Protein AF-A0A936RUS9-F1 (afdb_monomer)

Structure (mmCIF, N/CA/C/O backbone):
data_AF-A0A936RUS9-F1
#
_entry.id   AF-A0A936RUS9-F1
#
loop_
_atom_site.group_PDB
_atom_site.id
_atom_site.type_symbol
_atom_site.label_atom_id
_atom_site.label_alt_id
_atom_site.label_comp_id
_atom_site.label_asym_id
_atom_site.label_entity_id
_atom_site.label_seq_id
_atom_site.pdbx_PDB_ins_code
_atom_site.Cartn_x
_atom_site.Cartn_y
_atom_site.Cartn_z
_atom_site.occupancy
_atom_site.B_iso_or_equiv
_atom_site.auth_seq_id
_atom_site.auth_comp_id
_atom_site.auth_asym_id
_atom_site.auth_atom_id
_atom_site.pdbx_PDB_model_num
ATOM 1 N N . MET A 1 1 ? 11.563 -28.312 31.865 1.00 33.06 1 MET A N 1
ATOM 2 C CA . MET A 1 1 ? 10.304 -27.633 31.494 1.00 33.06 1 MET A CA 1
ATOM 3 C C . MET A 1 1 ? 10.361 -26.244 32.090 1.00 33.06 1 MET A C 1
ATOM 5 O O . MET A 1 1 ? 10.245 -26.116 33.299 1.00 33.06 1 MET A O 1
ATOM 9 N N . THR A 1 2 ? 10.662 -25.241 31.272 1.00 27.88 2 THR A N 1
ATOM 10 C CA . THR A 1 2 ? 10.944 -23.878 31.736 1.00 27.88 2 THR A CA 1
ATOM 11 C C . THR A 1 2 ? 9.895 -22.961 31.126 1.00 27.88 2 THR A C 1
ATOM 13 O O . THR A 1 2 ? 9.904 -22.708 29.926 1.00 27.88 2 THR A O 1
ATOM 16 N N . THR A 1 3 ? 8.939 -22.537 31.943 1.00 28.31 3 THR A N 1
ATOM 17 C CA . THR A 1 3 ? 7.916 -21.549 31.599 1.00 28.31 3 THR A CA 1
ATOM 18 C C . THR A 1 3 ? 8.558 -20.167 31.527 1.00 28.31 3 THR A C 1
ATOM 20 O O . THR A 1 3 ? 8.986 -19.631 32.548 1.00 28.31 3 THR A O 1
ATOM 23 N N . LEU A 1 4 ? 8.636 -19.599 30.323 1.00 27.64 4 LEU A N 1
ATOM 24 C CA . LEU A 1 4 ? 8.989 -18.198 30.106 1.00 27.64 4 LEU A CA 1
ATOM 25 C C . LEU A 1 4 ? 7.777 -17.329 30.457 1.00 27.64 4 LEU A C 1
ATOM 27 O O . LEU A 1 4 ? 6.795 -17.274 29.724 1.00 27.64 4 LEU A O 1
ATOM 31 N N . THR A 1 5 ? 7.848 -16.670 31.608 1.00 28.80 5 THR A N 1
ATOM 32 C CA . THR A 1 5 ? 6.946 -15.590 32.009 1.00 28.80 5 THR A CA 1
ATOM 33 C C . THR A 1 5 ? 7.192 -14.358 31.144 1.00 28.80 5 THR A C 1
ATOM 35 O O . THR A 1 5 ? 8.279 -13.779 31.171 1.00 28.80 5 THR A O 1
ATOM 38 N N . THR A 1 6 ? 6.170 -13.946 30.401 1.00 32.12 6 THR A N 1
ATOM 39 C CA . THR A 1 6 ? 6.106 -12.694 29.644 1.00 32.12 6 THR A CA 1
ATOM 40 C C . THR A 1 6 ? 6.187 -11.517 30.616 1.00 32.12 6 THR A C 1
ATOM 42 O O . THR A 1 6 ? 5.247 -11.240 31.359 1.00 32.12 6 THR A O 1
ATOM 45 N N . ALA A 1 7 ? 7.329 -10.834 30.655 1.00 31.69 7 ALA A N 1
ATOM 46 C CA . ALA A 1 7 ? 7.483 -9.616 31.435 1.00 31.69 7 ALA A CA 1
ATOM 47 C C . ALA A 1 7 ? 6.768 -8.462 30.717 1.00 31.69 7 ALA A C 1
ATOM 49 O O . ALA A 1 7 ? 7.242 -7.946 29.706 1.00 31.69 7 ALA A O 1
ATOM 50 N N . THR A 1 8 ? 5.625 -8.040 31.255 1.00 35.34 8 THR A N 1
ATOM 51 C CA . THR A 1 8 ? 5.005 -6.748 30.949 1.00 35.34 8 THR A CA 1
ATOM 52 C C . THR A 1 8 ? 5.958 -5.629 31.363 1.00 35.34 8 THR A C 1
ATOM 54 O O . THR A 1 8 ? 6.088 -5.311 32.546 1.00 35.34 8 THR A O 1
ATOM 57 N N . PHE A 1 9 ? 6.635 -5.024 30.386 1.00 31.98 9 PHE A N 1
ATOM 58 C CA . PHE A 1 9 ? 7.371 -3.779 30.575 1.00 31.98 9 PHE A CA 1
ATOM 59 C C . PHE A 1 9 ? 6.378 -2.646 30.859 1.00 31.98 9 PHE A C 1
ATOM 61 O O . PHE A 1 9 ? 5.834 -2.031 29.948 1.00 31.98 9 PHE A O 1
ATOM 68 N N . SER A 1 10 ? 6.160 -2.349 32.138 1.00 32.62 10 SER A N 1
ATOM 69 C CA . SER A 1 10 ? 5.595 -1.074 32.575 1.00 32.62 10 SER A CA 1
ATOM 70 C C . SER A 1 10 ? 6.741 -0.202 33.077 1.00 32.62 10 SER A C 1
ATOM 72 O O . SER A 1 10 ? 7.307 -0.458 34.140 1.00 32.62 10 SER A O 1
ATOM 74 N N . ARG A 1 11 ? 7.135 0.808 32.291 1.00 34.84 11 ARG A N 1
ATOM 75 C CA . ARG A 1 11 ? 8.000 1.893 32.772 1.00 34.84 11 ARG A CA 1
ATOM 76 C C . ARG A 1 11 ? 7.131 3.087 33.142 1.00 34.84 11 ARG A C 1
ATOM 78 O O . ARG A 1 11 ? 6.614 3.794 32.281 1.00 34.84 11 ARG A O 1
ATOM 85 N N . SER A 1 12 ? 7.034 3.324 34.444 1.00 40.38 12 SER A N 1
ATOM 86 C CA . SER A 1 12 ? 6.580 4.577 35.037 1.00 40.38 12 SER A CA 1
ATOM 87 C C . SER A 1 12 ? 7.386 5.749 34.457 1.00 40.38 12 SER A C 1
ATOM 89 O O . SER A 1 12 ? 8.613 5.730 34.538 1.00 40.38 12 SER A O 1
ATOM 91 N N . THR A 1 13 ? 6.694 6.751 33.898 1.00 46.31 13 THR A N 1
ATOM 92 C CA . THR A 1 13 ? 7.184 7.978 33.204 1.00 46.31 13 THR A CA 1
ATOM 93 C C . THR A 1 13 ? 7.532 7.881 31.705 1.00 46.31 13 THR A C 1
ATOM 95 O O . THR A 1 13 ? 7.998 8.856 31.119 1.00 46.31 13 THR A O 1
ATOM 98 N N . GLY A 1 14 ? 7.275 6.749 31.043 1.00 37.59 14 GLY A N 1
ATOM 99 C CA . GLY A 1 14 ? 7.749 6.499 29.678 1.00 37.59 14 GLY A CA 1
ATOM 100 C C . GLY A 1 14 ? 7.019 7.270 28.573 1.00 37.59 14 GLY A C 1
ATOM 101 O O . GLY A 1 14 ? 5.857 6.995 28.293 1.00 37.59 14 GLY A O 1
ATOM 102 N N . ARG A 1 15 ? 7.742 8.145 27.858 1.00 44.66 15 ARG A N 1
ATOM 103 C CA . ARG A 1 15 ? 7.423 8.468 26.457 1.00 44.66 15 ARG A CA 1
ATOM 104 C C . ARG A 1 15 ? 7.270 7.143 25.703 1.00 44.66 15 ARG A C 1
ATOM 106 O O . ARG A 1 15 ? 8.260 6.429 25.540 1.00 44.66 15 ARG A O 1
ATOM 113 N N . GLN A 1 16 ? 6.050 6.793 25.299 1.00 53.31 16 GLN A N 1
ATOM 114 C CA . GLN A 1 16 ? 5.848 5.686 24.370 1.00 53.31 16 GLN A CA 1
ATOM 115 C C . GLN A 1 16 ? 6.565 6.044 23.070 1.00 53.31 16 GLN A C 1
ATOM 117 O O . GLN A 1 16 ? 6.442 7.158 22.562 1.00 53.31 16 GLN A O 1
ATOM 122 N N . LEU A 1 17 ? 7.391 5.121 22.583 1.00 58.53 17 LEU A N 1
ATOM 123 C CA . LEU A 1 17 ? 7.992 5.272 21.267 1.00 58.53 17 LEU A CA 1
ATOM 124 C C . LEU A 1 17 ? 6.857 5.213 20.232 1.00 58.53 17 LEU A C 1
ATOM 126 O O . LEU A 1 17 ? 5.932 4.420 20.422 1.00 58.53 17 LEU A O 1
ATOM 130 N N . PRO A 1 18 ? 6.908 6.017 19.158 1.00 69.06 18 PRO A N 1
ATOM 131 C CA . PRO A 1 18 ? 5.811 6.169 18.202 1.00 69.06 18 PRO A CA 1
ATOM 132 C C . PRO A 1 18 ? 5.677 4.959 17.267 1.00 69.06 18 PRO A C 1
ATOM 134 O O . PRO A 1 18 ? 5.420 5.125 16.084 1.00 69.06 18 PRO A O 1
ATOM 137 N N . PHE A 1 19 ? 5.963 3.742 17.721 1.00 78.19 19 PHE A N 1
ATOM 138 C CA . PHE A 1 19 ? 5.940 2.564 16.863 1.00 78.19 19 PHE A CA 1
ATOM 139 C C . PHE A 1 19 ? 4.534 1.994 16.801 1.00 78.19 19 PHE A C 1
ATOM 141 O O . PHE A 1 19 ? 3.912 1.752 17.837 1.00 78.19 19 PHE A O 1
ATOM 148 N N . SER A 1 20 ? 4.052 1.770 15.582 1.00 84.44 20 SER A N 1
ATOM 149 C CA . SER A 1 20 ? 2.791 1.077 15.383 1.00 84.44 20 SER A CA 1
ATOM 150 C C . SER A 1 20 ? 2.949 -0.387 15.792 1.00 84.44 20 SER A C 1
ATOM 152 O O . SER A 1 20 ? 3.991 -1.003 15.551 1.00 84.44 20 SER A O 1
ATOM 154 N N . THR A 1 21 ? 1.913 -0.950 16.404 1.00 87.31 21 THR A N 1
ATOM 155 C CA . THR A 1 21 ? 1.866 -2.347 16.837 1.00 87.31 21 THR A CA 1
ATOM 156 C C . THR A 1 21 ? 0.622 -3.034 16.297 1.00 87.31 21 THR A C 1
ATOM 158 O O . THR A 1 21 ? -0.434 -2.420 16.143 1.00 87.31 21 THR A O 1
ATOM 161 N N . ARG A 1 22 ? 0.740 -4.332 16.010 1.00 89.50 22 ARG A N 1
ATOM 162 C CA . ARG A 1 22 ? -0.413 -5.184 15.716 1.00 89.50 22 ARG A CA 1
ATOM 163 C C . ARG A 1 22 ? -1.031 -5.650 17.031 1.00 89.50 22 ARG A C 1
ATOM 165 O O . ARG A 1 22 ? -0.318 -6.175 17.882 1.00 89.50 22 ARG A O 1
ATOM 172 N N . LEU A 1 23 ? -2.337 -5.465 17.178 1.00 91.81 23 LEU A N 1
ATOM 173 C CA . LEU A 1 23 ? -3.123 -6.007 18.282 1.00 91.81 23 LEU A CA 1
ATOM 174 C C . LEU A 1 23 ? -3.780 -7.314 17.836 1.00 91.81 23 LEU A C 1
ATOM 176 O O . LEU A 1 23 ? -4.205 -7.438 16.685 1.00 91.81 23 LEU A O 1
ATOM 180 N N . SER A 1 24 ? -3.871 -8.283 18.742 1.00 88.50 24 SER A N 1
ATOM 181 C CA . SER A 1 24 ? -4.393 -9.620 18.424 1.00 88.50 24 SER A CA 1
ATOM 182 C C . SER A 1 24 ? -5.910 -9.714 18.581 1.00 88.50 24 SER A C 1
ATOM 184 O O . SER A 1 24 ? -6.538 -10.596 18.001 1.00 88.50 24 SER A O 1
ATOM 186 N N . ALA A 1 25 ? -6.512 -8.824 19.375 1.00 89.75 25 ALA A N 1
ATOM 187 C CA . ALA A 1 25 ? -7.937 -8.856 19.684 1.00 89.75 25 ALA A CA 1
ATOM 188 C C . ALA A 1 25 ? -8.492 -7.474 20.051 1.00 89.75 25 ALA A C 1
ATOM 190 O O . ALA A 1 25 ? -7.773 -6.597 20.532 1.00 89.75 25 ALA A O 1
ATOM 191 N N . LEU A 1 26 ? -9.815 -7.313 19.938 1.00 91.75 26 LEU A N 1
ATOM 192 C CA . LEU A 1 26 ? -10.515 -6.094 20.365 1.00 91.75 26 LEU A CA 1
ATOM 193 C C . LEU A 1 26 ? -10.337 -5.774 21.858 1.00 91.75 26 LEU A C 1
ATOM 195 O O . LEU A 1 26 ? -10.385 -4.610 22.248 1.00 91.75 26 LEU A O 1
ATOM 199 N N . ALA A 1 27 ? -10.088 -6.783 22.699 1.00 90.25 27 ALA A N 1
ATOM 200 C CA . ALA A 1 27 ? -9.821 -6.587 24.125 1.00 90.25 27 ALA A CA 1
ATOM 201 C C . ALA A 1 27 ? -8.538 -5.770 24.392 1.00 90.25 27 ALA A C 1
ATOM 203 O O . ALA A 1 27 ? -8.431 -5.092 25.418 1.00 90.25 27 ALA A O 1
ATOM 204 N N . GLU A 1 28 ? -7.582 -5.803 23.460 1.00 92.06 28 GLU A N 1
ATOM 205 C CA . GLU A 1 28 ? -6.306 -5.085 23.544 1.00 92.06 28 GLU A CA 1
ATOM 206 C C . GLU A 1 28 ? -6.416 -3.630 23.073 1.00 92.06 28 GLU A C 1
ATOM 208 O O . GLU A 1 28 ? -5.514 -2.834 23.328 1.00 92.06 28 GLU A 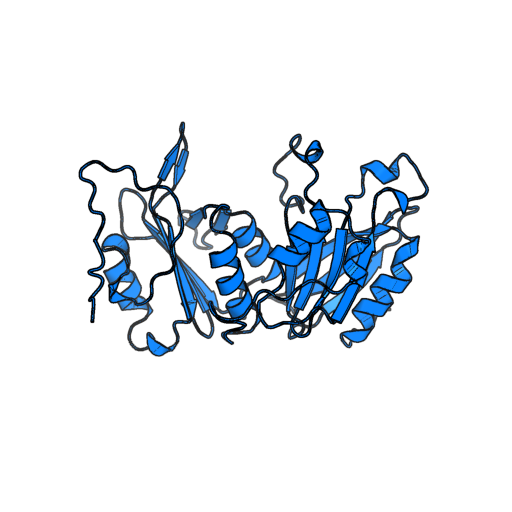O 1
ATOM 213 N N . VAL A 1 29 ? -7.528 -3.255 22.427 1.00 93.31 29 VAL A N 1
ATOM 214 C CA . VAL A 1 29 ? -7.751 -1.892 21.932 1.00 93.31 29 VAL A CA 1
ATOM 215 C C . VAL A 1 29 ? -7.627 -0.891 23.092 1.00 93.31 29 VAL A C 1
ATOM 217 O O . VAL A 1 29 ? -8.219 -1.116 24.154 1.00 93.31 29 VAL A O 1
ATOM 220 N N . PRO A 1 30 ? -6.886 0.222 22.936 1.00 91.94 30 PRO A N 1
ATOM 221 C CA . PRO A 1 30 ? -6.742 1.228 23.985 1.00 91.94 30 PRO A CA 1
ATOM 222 C C . PRO A 1 30 ? -8.076 1.826 24.432 1.00 91.94 30 PRO A C 1
ATOM 224 O O . PRO A 1 30 ? -8.999 2.004 23.633 1.00 91.94 30 PRO A O 1
ATOM 227 N N . LEU A 1 31 ? -8.163 2.175 25.721 1.00 90.75 31 LEU A N 1
ATOM 228 C CA . LEU A 1 31 ? -9.396 2.634 26.375 1.00 90.75 31 LEU A CA 1
ATOM 229 C C . LEU A 1 31 ? -10.097 3.766 25.618 1.00 90.75 31 LEU A C 1
ATOM 231 O O . LEU A 1 31 ? -11.323 3.736 25.514 1.00 90.75 31 LEU A O 1
ATOM 235 N N . GLN A 1 32 ? -9.336 4.709 25.052 1.00 89.62 32 GLN A N 1
ATOM 236 C CA . GLN A 1 32 ? -9.894 5.834 24.301 1.00 89.62 32 GLN A CA 1
ATOM 237 C C . GLN A 1 32 ? -10.752 5.408 23.097 1.00 89.62 32 GLN A C 1
ATOM 239 O O . GLN A 1 32 ? -11.701 6.107 22.764 1.00 89.62 32 GLN A O 1
ATOM 244 N N . PHE A 1 33 ? -10.480 4.252 22.481 1.00 92.00 33 PHE A N 1
ATOM 245 C CA . PHE A 1 33 ? -11.199 3.775 21.295 1.00 92.00 33 PHE A CA 1
ATOM 246 C C . PHE A 1 33 ? -12.262 2.724 21.612 1.00 92.00 33 PHE A C 1
ATOM 248 O O . PHE A 1 33 ? -13.216 2.583 20.849 1.00 92.00 33 PHE A O 1
ATOM 255 N N . ARG A 1 34 ? -12.131 1.990 22.730 1.00 90.94 34 ARG A N 1
ATOM 256 C CA . ARG A 1 34 ? -12.932 0.782 23.015 1.00 90.94 34 ARG A CA 1
ATOM 257 C C . ARG A 1 34 ? -14.429 0.971 22.823 1.00 90.94 34 ARG A C 1
ATOM 259 O O . ARG A 1 34 ? -15.057 0.136 22.189 1.00 90.94 34 ARG A O 1
ATOM 266 N N . LYS A 1 35 ? -15.002 2.051 23.361 1.00 90.62 35 LYS A N 1
ATOM 267 C CA . LYS A 1 35 ? -16.452 2.291 23.288 1.00 90.62 35 LYS A CA 1
ATOM 268 C C . LYS A 1 35 ? -16.922 2.474 21.843 1.00 90.62 35 LYS A C 1
ATOM 270 O O . LYS A 1 35 ? -17.935 1.902 21.453 1.00 90.62 35 LYS A O 1
ATOM 275 N N . THR A 1 36 ? -16.189 3.261 21.060 1.00 90.31 36 THR A N 1
ATOM 276 C CA . THR A 1 36 ? -16.524 3.538 19.659 1.00 90.31 36 THR A CA 1
ATOM 277 C C . THR A 1 36 ? -16.322 2.299 18.794 1.00 90.31 36 THR A C 1
ATOM 279 O O . THR A 1 36 ? -17.194 1.972 17.995 1.00 90.31 36 THR A O 1
ATOM 282 N N . VAL A 1 37 ? -15.217 1.579 19.004 1.00 92.50 37 VAL A N 1
ATOM 283 C CA . VAL A 1 37 ? -14.898 0.334 18.294 1.00 92.50 37 VAL A CA 1
ATOM 284 C C . VAL A 1 37 ? -15.935 -0.745 18.589 1.00 92.50 37 VAL A C 1
ATOM 286 O O . VAL A 1 37 ? -16.472 -1.323 17.652 1.00 92.50 37 VAL A O 1
ATOM 289 N N . ALA A 1 38 ? -16.270 -0.969 19.863 1.00 90.94 38 ALA A N 1
ATOM 290 C CA . ALA A 1 38 ? -17.284 -1.943 20.256 1.00 90.94 38 ALA A CA 1
ATOM 291 C C . ALA A 1 38 ? -18.634 -1.637 19.602 1.00 90.94 38 ALA A C 1
ATOM 293 O O . ALA A 1 38 ? -19.248 -2.533 19.049 1.00 90.94 38 ALA A O 1
ATOM 294 N N . ARG A 1 39 ? -19.056 -0.365 19.581 1.00 91.38 39 ARG A N 1
ATOM 295 C CA . ARG A 1 39 ? -20.310 0.043 18.931 1.00 91.38 39 ARG A CA 1
ATOM 296 C C . ARG A 1 39 ? -20.309 -0.204 17.419 1.00 91.38 39 ARG A C 1
ATOM 298 O O . ARG A 1 39 ? -21.344 -0.548 16.868 1.00 91.38 39 ARG A O 1
ATOM 305 N N . LEU A 1 40 ? -19.190 0.041 16.735 1.00 89.88 40 LEU A N 1
ATOM 306 C CA . LEU A 1 40 ? -19.122 -0.094 15.276 1.00 89.88 40 LEU A CA 1
ATOM 307 C C . LEU A 1 40 ? -18.927 -1.542 14.825 1.00 89.88 40 LEU A C 1
ATOM 309 O O . LEU A 1 40 ? -19.394 -1.902 13.750 1.00 89.88 40 LEU A O 1
ATOM 313 N N . LEU A 1 41 ? -18.240 -2.370 15.608 1.00 91.94 41 LEU A N 1
ATOM 314 C CA . LEU A 1 41 ? -17.889 -3.743 15.228 1.00 91.94 41 LEU A CA 1
ATOM 315 C C . LEU A 1 41 ? -18.719 -4.814 15.944 1.00 91.94 41 LEU A C 1
ATOM 317 O O . LEU A 1 41 ? -18.423 -5.994 15.779 1.00 91.94 41 LEU A O 1
ATOM 321 N N . GLU A 1 42 ? -19.754 -4.422 16.690 1.00 91.19 42 GLU A N 1
ATOM 322 C CA . GLU A 1 42 ? -20.649 -5.342 17.397 1.00 91.19 42 GLU A CA 1
ATOM 323 C C . GLU A 1 42 ? -21.229 -6.401 16.445 1.00 91.19 42 GLU A C 1
ATOM 325 O O . GLU A 1 42 ? -21.863 -6.077 15.437 1.00 91.19 42 GLU A O 1
ATOM 330 N N . GLY A 1 43 ? -20.983 -7.679 16.748 1.00 89.88 43 GLY A N 1
ATOM 331 C CA . GLY A 1 43 ? -21.441 -8.823 15.948 1.00 89.88 43 GLY A CA 1
ATOM 332 C C . GLY A 1 43 ? -20.651 -9.068 14.654 1.00 89.88 43 GLY A C 1
ATOM 333 O O . GLY A 1 43 ? -21.020 -9.936 13.854 1.00 89.88 43 GLY A O 1
ATOM 334 N N . ARG A 1 44 ? -19.582 -8.299 14.418 1.00 91.31 44 ARG A N 1
ATOM 335 C CA . ARG A 1 44 ? -18.712 -8.367 13.231 1.00 91.31 44 ARG A CA 1
ATOM 336 C C . ARG A 1 44 ? -17.257 -8.666 13.597 1.00 91.31 44 ARG A C 1
ATOM 338 O O . ARG A 1 44 ? -16.370 -8.549 12.753 1.00 91.31 44 ARG A O 1
ATOM 345 N N . GLU A 1 45 ? -16.994 -9.069 14.837 1.00 90.31 45 GLU A N 1
ATOM 346 C CA . GLU A 1 45 ? -15.651 -9.282 15.376 1.00 90.31 45 GLU A CA 1
ATOM 347 C C . GLU A 1 45 ? -14.893 -10.385 14.627 1.00 90.31 45 GLU A C 1
ATOM 349 O O . GLU A 1 45 ? -13.686 -10.282 14.413 1.00 90.31 45 GLU A O 1
ATOM 354 N N . GLN A 1 46 ? -15.607 -11.413 14.166 1.00 89.06 46 GLN A N 1
ATOM 355 C CA . GLN A 1 46 ? -15.066 -12.523 13.378 1.00 89.06 46 GLN A CA 1
ATOM 356 C C . GLN A 1 46 ? -14.552 -12.111 11.988 1.00 89.06 46 GLN A C 1
ATOM 358 O O . GLN A 1 46 ? -13.773 -12.851 11.387 1.00 89.06 46 GLN A O 1
ATOM 363 N N . ASN A 1 47 ? -14.963 -10.941 11.491 1.00 91.00 47 ASN A N 1
ATOM 364 C CA . ASN A 1 47 ? -14.553 -10.429 10.183 1.00 91.00 47 ASN A CA 1
ATOM 365 C C . ASN A 1 47 ? -13.254 -9.613 10.268 1.00 91.00 47 ASN A C 1
ATOM 367 O O . ASN A 1 47 ? -12.755 -9.149 9.246 1.00 91.00 47 ASN A O 1
ATOM 371 N N . ILE A 1 48 ? -12.719 -9.375 11.470 1.00 91.62 48 ILE A N 1
ATOM 372 C CA . ILE A 1 48 ? -11.519 -8.560 11.666 1.00 91.62 48 ILE A CA 1
ATOM 373 C C . ILE A 1 48 ? -10.282 -9.353 11.240 1.00 91.62 48 ILE A C 1
ATOM 375 O O . ILE A 1 48 ? -10.057 -10.481 11.681 1.00 91.62 48 ILE A O 1
ATOM 379 N N . ARG A 1 49 ? -9.451 -8.737 10.397 1.00 90.06 49 ARG A N 1
ATOM 380 C CA . ARG A 1 49 ? -8.198 -9.311 9.886 1.00 90.06 49 ARG A CA 1
ATOM 381 C C . ARG A 1 49 ? -6.967 -8.636 10.463 1.00 90.06 49 ARG A C 1
ATOM 383 O O . ARG A 1 49 ? -6.006 -9.318 10.808 1.00 90.06 49 ARG A O 1
ATOM 390 N N . HIS A 1 50 ? -7.006 -7.316 10.619 1.00 90.25 50 HIS A N 1
ATOM 391 C CA . HIS A 1 50 ? -5.914 -6.562 11.223 1.00 90.25 50 HIS A CA 1
ATOM 392 C C . HIS A 1 50 ? -6.432 -5.498 12.177 1.00 90.25 50 HIS A C 1
ATOM 394 O O . HIS A 1 50 ? -7.435 -4.842 11.911 1.00 90.25 50 HIS A O 1
ATOM 400 N N . ILE A 1 51 ? -5.694 -5.305 13.267 1.00 91.94 51 ILE A N 1
ATOM 401 C CA . ILE A 1 51 ? -5.845 -4.181 14.183 1.00 91.94 51 ILE A CA 1
ATOM 402 C C . ILE A 1 51 ? -4.445 -3.611 14.380 1.00 91.94 51 ILE A C 1
ATOM 404 O O . ILE A 1 51 ? -3.571 -4.284 14.924 1.00 91.94 51 ILE A O 1
ATOM 408 N N . LEU A 1 52 ? -4.216 -2.394 13.908 1.00 90.19 52 LEU A N 1
ATOM 409 C CA . LEU A 1 52 ? -2.959 -1.674 14.044 1.00 90.19 52 LEU A CA 1
ATOM 410 C C . LEU A 1 52 ? -3.186 -0.467 14.943 1.00 90.19 52 LEU A C 1
ATOM 412 O O . LEU A 1 52 ? -4.087 0.332 14.707 1.00 90.19 52 LEU A O 1
ATOM 416 N N . PHE A 1 53 ? -2.368 -0.327 15.973 1.00 89.56 53 PHE A N 1
ATOM 417 C CA . PHE A 1 53 ? -2.418 0.802 16.886 1.00 89.56 53 PHE A CA 1
ATOM 418 C C . PHE A 1 53 ? -1.131 1.608 16.778 1.00 89.56 53 PHE A C 1
ATOM 420 O O . PHE A 1 53 ? -0.046 1.042 16.870 1.00 89.56 53 PHE A O 1
ATOM 427 N N . THR A 1 54 ? -1.252 2.924 16.627 1.00 86.62 54 THR A N 1
ATOM 428 C CA . THR A 1 54 ? -0.128 3.856 16.748 1.00 86.62 54 THR A CA 1
ATOM 429 C C . THR A 1 54 ? -0.377 4.745 17.964 1.00 86.62 54 THR A C 1
ATOM 431 O O . THR A 1 54 ? -1.404 5.430 18.014 1.00 86.62 54 THR A O 1
ATOM 434 N N . PRO A 1 55 ? 0.517 4.742 18.968 1.00 85.75 55 PRO A N 1
ATOM 435 C CA . PRO A 1 55 ? 0.356 5.595 20.136 1.00 85.75 55 PRO A CA 1
ATOM 436 C C . PRO A 1 55 ? 0.491 7.070 19.761 1.00 85.75 55 PRO A C 1
ATOM 438 O O . PRO A 1 55 ? 1.105 7.417 18.751 1.00 85.75 55 PRO A O 1
ATOM 441 N N . GLU A 1 56 ? -0.069 7.942 20.600 1.00 84.81 56 GLU A N 1
ATOM 442 C CA . GLU A 1 56 ? 0.153 9.375 20.439 1.00 84.81 56 GLU A CA 1
ATOM 443 C C . GLU A 1 56 ? 1.643 9.694 20.555 1.00 84.81 56 GLU A C 1
ATOM 445 O O . GLU A 1 56 ? 2.374 9.110 21.362 1.00 84.81 56 GLU A O 1
ATOM 450 N N . PHE A 1 57 ? 2.101 10.647 19.754 1.00 77.69 57 PHE A N 1
ATOM 451 C CA . PHE A 1 57 ? 3.471 11.117 19.834 1.00 77.69 57 PHE A CA 1
ATOM 452 C C . PHE A 1 57 ? 3.568 12.587 19.465 1.00 77.69 57 PHE A C 1
ATOM 454 O O . PHE A 1 57 ? 2.725 13.141 18.770 1.00 77.69 57 PHE A O 1
ATOM 461 N N . GLY A 1 58 ? 4.613 13.243 19.951 1.00 68.75 58 GLY A N 1
ATOM 462 C CA . GLY A 1 58 ? 4.884 14.625 19.594 1.00 68.75 58 GLY A CA 1
ATOM 463 C C . GLY A 1 58 ? 6.376 14.885 19.566 1.00 68.75 58 GLY A C 1
ATOM 464 O O . GLY A 1 58 ? 7.101 14.510 20.492 1.00 68.75 58 GLY A O 1
ATOM 465 N N . THR A 1 59 ? 6.831 15.538 18.506 1.00 62.09 59 THR A N 1
ATOM 466 C CA . THR A 1 59 ? 8.222 15.959 18.325 1.00 62.09 59 THR A CA 1
ATOM 467 C C . THR A 1 59 ? 8.243 17.391 17.815 1.00 62.09 59 THR A C 1
ATOM 469 O O . THR A 1 59 ? 7.516 17.711 16.887 1.00 62.09 59 THR A O 1
ATOM 472 N N . PHE A 1 60 ? 9.065 18.248 18.432 1.00 53.69 60 PHE A N 1
ATOM 473 C CA . PHE A 1 60 ? 9.425 19.595 17.954 1.00 53.69 60 PHE A CA 1
ATOM 474 C C . PHE A 1 60 ? 8.309 20.378 17.229 1.00 53.69 60 PHE A C 1
ATOM 476 O O . PHE A 1 60 ? 8.450 20.741 16.069 1.00 53.69 60 PHE A O 1
ATOM 483 N N . GLY A 1 61 ? 7.210 20.667 17.934 1.00 59.31 61 GLY A N 1
ATOM 484 C CA . GLY A 1 61 ? 6.124 21.520 17.425 1.00 59.31 61 GLY A CA 1
ATOM 485 C C . GLY A 1 61 ? 5.0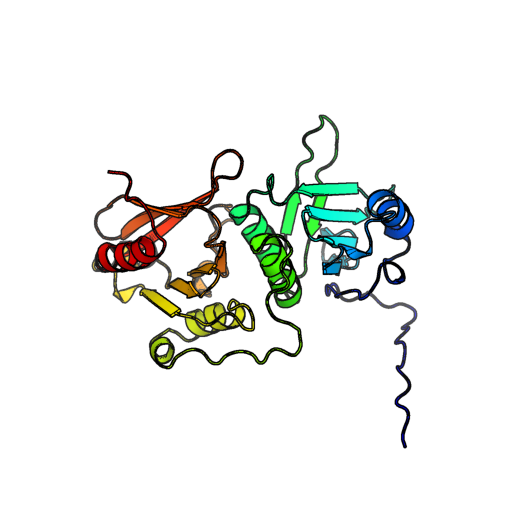13 20.785 16.675 1.00 59.31 61 GLY A C 1
ATOM 486 O O . GLY A 1 61 ? 3.977 21.386 16.412 1.00 59.31 61 GLY A O 1
ATOM 487 N N . GLU A 1 62 ? 5.176 19.491 16.408 1.00 65.44 62 GLU A N 1
ATOM 488 C CA . GLU A 1 62 ? 4.169 18.672 15.746 1.00 65.44 62 GLU A CA 1
ATOM 489 C C . GLU A 1 62 ? 3.592 17.632 16.717 1.00 65.44 62 GLU A C 1
ATOM 491 O O . GLU A 1 62 ? 4.328 16.873 17.355 1.00 65.44 62 GLU A O 1
ATOM 496 N N . TYR A 1 63 ? 2.265 17.639 16.869 1.00 74.31 63 TYR A N 1
ATOM 497 C CA . TYR A 1 63 ? 1.516 16.654 17.647 1.00 74.31 63 TYR A CA 1
ATOM 498 C C . TYR A 1 63 ? 0.823 15.682 16.698 1.00 74.31 63 TYR A C 1
ATOM 500 O O . TYR A 1 63 ? 0.169 16.096 15.743 1.00 74.31 63 TYR A O 1
ATOM 508 N N . CYS A 1 64 ? 0.948 14.395 16.994 1.00 76.56 64 CYS A N 1
ATOM 509 C CA . CYS A 1 64 ? 0.278 13.319 16.291 1.00 76.56 64 CYS A CA 1
ATOM 510 C C . CYS A 1 64 ? -0.639 12.601 17.290 1.00 76.56 64 CYS A C 1
ATOM 512 O O . CYS A 1 64 ? -0.138 12.043 18.276 1.00 76.56 64 CYS A O 1
ATOM 514 N N . PRO A 1 65 ? -1.965 12.622 17.070 1.00 81.31 65 PRO A N 1
ATOM 515 C CA . PRO A 1 65 ? -2.898 11.912 17.931 1.00 81.31 65 PRO A CA 1
ATOM 516 C C . PRO A 1 65 ? -2.654 10.404 17.862 1.00 81.31 65 PRO A C 1
ATOM 518 O O . PRO A 1 65 ? -2.062 9.886 16.913 1.00 81.31 65 PRO A O 1
ATOM 521 N N . ALA A 1 66 ? -3.128 9.689 18.878 1.00 86.81 66 ALA A N 1
ATOM 522 C CA . ALA A 1 66 ? -3.147 8.236 18.824 1.00 86.81 66 ALA A CA 1
ATOM 523 C C . ALA A 1 66 ? -4.098 7.786 17.708 1.00 86.81 66 ALA A C 1
ATOM 525 O O . ALA A 1 66 ? -5.197 8.333 17.584 1.00 86.81 66 ALA A O 1
ATOM 526 N N . THR A 1 67 ? -3.712 6.764 16.946 1.00 87.69 67 THR A N 1
ATOM 527 C CA . THR A 1 67 ? -4.519 6.233 15.844 1.00 87.69 67 THR A CA 1
ATOM 528 C C . THR A 1 67 ? -4.749 4.736 15.983 1.00 87.69 67 THR A C 1
ATOM 530 O O . THR A 1 67 ? -3.895 3.992 16.469 1.00 87.69 67 THR A O 1
ATOM 533 N N . LEU A 1 68 ? -5.922 4.282 15.554 1.00 89.81 68 LEU A N 1
ATOM 534 C CA . LEU A 1 68 ? -6.255 2.868 15.428 1.00 89.81 68 LEU A CA 1
ATOM 535 C C . LEU A 1 68 ? -6.709 2.619 13.994 1.00 89.81 68 LEU A C 1
ATOM 537 O O . LEU A 1 68 ? -7.569 3.332 13.490 1.00 89.81 68 LEU A O 1
ATOM 541 N N . PHE A 1 69 ? -6.148 1.612 13.346 1.00 89.81 69 PHE A N 1
ATOM 542 C CA . PHE A 1 69 ? -6.521 1.195 12.005 1.00 89.81 69 PHE A CA 1
ATOM 543 C C . PHE A 1 69 ? -6.970 -0.261 12.048 1.00 89.81 69 PHE A C 1
ATOM 545 O O . PHE A 1 69 ? -6.230 -1.135 12.494 1.00 89.81 69 PHE A O 1
ATOM 552 N N . ILE A 1 70 ? -8.200 -0.519 11.629 1.00 91.88 70 ILE A N 1
ATOM 553 C CA . ILE A 1 70 ? -8.815 -1.841 11.627 1.00 91.88 70 ILE A CA 1
ATOM 554 C C . ILE A 1 70 ? -9.140 -2.205 10.187 1.00 91.88 70 ILE A C 1
ATOM 556 O O . ILE A 1 70 ? -9.762 -1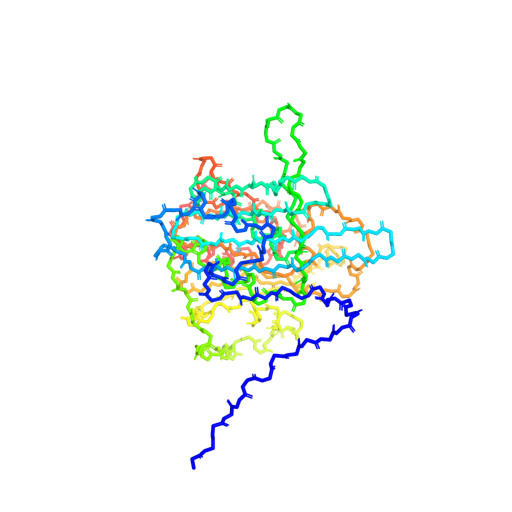.428 9.471 1.00 91.88 70 ILE A O 1
ATOM 560 N N . VAL A 1 71 ? -8.749 -3.405 9.778 1.00 91.38 71 VAL A N 1
ATOM 561 C CA . VAL A 1 71 ? -9.111 -3.980 8.481 1.00 91.38 71 VAL A CA 1
ATOM 562 C C . VAL A 1 71 ? -9.991 -5.189 8.724 1.00 91.38 71 VAL A C 1
ATOM 564 O O . VAL A 1 71 ? -9.646 -6.062 9.527 1.00 91.38 71 VAL A O 1
ATOM 567 N N . THR A 1 72 ? -11.115 -5.237 8.022 1.00 91.88 72 THR A N 1
ATOM 568 C CA . THR A 1 72 ? -12.055 -6.359 8.037 1.00 91.88 72 THR A CA 1
ATOM 569 C C . THR A 1 72 ? -12.021 -7.112 6.703 1.00 91.88 72 THR A C 1
ATOM 571 O O . THR A 1 72 ? -11.160 -6.870 5.859 1.00 91.88 72 THR A O 1
ATOM 574 N N . ASP A 1 73 ? -12.974 -8.015 6.489 1.00 88.88 73 ASP A N 1
ATOM 575 C CA . ASP A 1 73 ? -13.165 -8.694 5.207 1.00 88.88 73 ASP A CA 1
ATOM 576 C C . ASP A 1 73 ? -13.614 -7.776 4.060 1.00 88.88 73 ASP A C 1
ATOM 578 O O . ASP A 1 73 ? -13.416 -8.115 2.891 1.00 88.88 73 ASP A O 1
ATOM 582 N N . HIS A 1 74 ? -14.238 -6.633 4.359 1.00 87.56 74 HIS A N 1
ATOM 583 C CA . HIS A 1 74 ? -14.918 -5.816 3.340 1.00 87.56 74 HIS A CA 1
ATOM 584 C C . HIS A 1 74 ? -14.654 -4.315 3.440 1.00 87.56 74 HIS A C 1
ATOM 586 O O . HIS A 1 74 ? -14.861 -3.602 2.460 1.00 87.56 74 HIS A O 1
ATOM 592 N N . GLU A 1 75 ? -14.198 -3.841 4.594 1.00 89.94 75 GLU A N 1
ATOM 593 C CA . GLU A 1 75 ? -13.986 -2.425 4.879 1.00 89.94 75 GLU A CA 1
ATOM 594 C C . GLU A 1 75 ? -12.736 -2.206 5.733 1.00 89.94 75 GLU A C 1
ATOM 596 O O . GLU A 1 75 ? -12.257 -3.110 6.434 1.00 89.94 75 GLU A O 1
ATOM 601 N N . TRP A 1 76 ? -12.233 -0.977 5.703 1.00 90.44 76 TRP A N 1
ATOM 602 C CA . TRP A 1 76 ? -11.265 -0.478 6.670 1.00 90.44 76 TRP A CA 1
ATOM 603 C C . TRP A 1 76 ? -11.910 0.603 7.535 1.00 90.44 76 TRP A C 1
ATOM 605 O O . TRP A 1 76 ? -12.764 1.360 7.080 1.00 90.44 76 TRP A O 1
ATOM 615 N N . LEU A 1 77 ? -11.478 0.677 8.791 1.00 90.56 77 LEU A N 1
ATOM 616 C CA . LEU A 1 77 ? -11.885 1.688 9.755 1.00 90.56 77 LEU A CA 1
ATOM 617 C C . LEU A 1 77 ? -10.642 2.323 10.364 1.00 90.56 77 LEU A C 1
ATOM 619 O O . LEU A 1 77 ? -9.695 1.647 10.759 1.00 90.56 77 LEU A O 1
ATOM 623 N N . ALA A 1 78 ? -10.675 3.632 10.487 1.00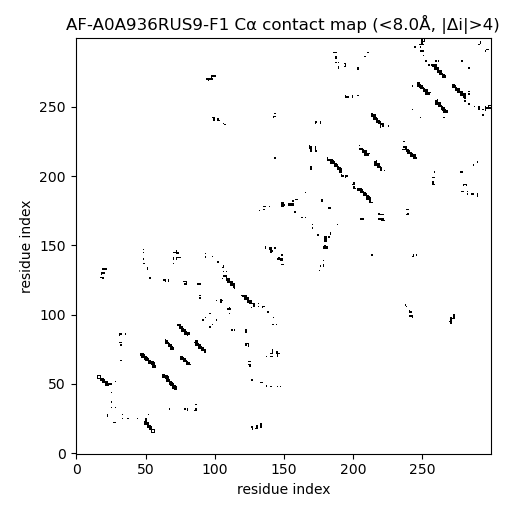 88.19 78 ALA A N 1
ATOM 624 C CA . ALA A 1 78 ? -9.625 4.456 11.028 1.00 88.19 78 ALA A CA 1
ATOM 625 C C . ALA A 1 78 ? -10.181 5.314 12.156 1.00 88.19 78 ALA A C 1
ATOM 627 O O . ALA A 1 78 ? -11.220 5.951 12.009 1.00 88.19 78 ALA A O 1
ATOM 628 N N . PHE A 1 79 ? -9.469 5.353 13.273 1.00 88.00 79 PHE A N 1
ATOM 629 C CA . PHE A 1 79 ? -9.832 6.136 14.440 1.00 88.00 79 PHE A CA 1
ATOM 630 C C . PHE A 1 79 ? -8.677 7.059 14.792 1.00 88.00 79 PHE A C 1
ATOM 632 O O . PHE A 1 79 ? -7.525 6.622 14.798 1.00 88.00 79 PHE A O 1
ATOM 639 N N . SER A 1 80 ? -8.991 8.297 15.159 1.00 86.75 80 SER A N 1
ATOM 640 C CA . SER A 1 80 ? -8.024 9.254 15.692 1.00 86.75 80 SER A CA 1
ATOM 641 C C . SER A 1 80 ? -8.534 9.816 17.015 1.00 86.75 80 SER A C 1
ATOM 643 O O . SER A 1 80 ? -9.677 10.259 17.118 1.00 86.75 80 SER A O 1
ATOM 645 N N . ALA A 1 81 ? -7.713 9.734 18.062 1.00 86.81 81 ALA A N 1
ATOM 646 C CA . ALA A 1 81 ? -8.038 10.264 19.382 1.00 86.81 81 ALA A CA 1
ATOM 647 C C . ALA A 1 81 ? -7.257 11.555 19.625 1.00 86.81 81 ALA A C 1
ATOM 649 O O . ALA A 1 81 ? -6.107 11.525 20.068 1.00 86.81 81 ALA A O 1
ATOM 650 N N . GLU A 1 82 ? -7.894 12.689 19.342 1.00 78.00 82 GLU A N 1
ATOM 651 C CA . GLU A 1 82 ? -7.359 13.997 19.706 1.00 78.00 82 GLU A CA 1
ATOM 652 C C . GLU A 1 82 ? -7.457 14.255 21.218 1.00 78.00 82 GLU A C 1
ATOM 654 O O . GLU A 1 82 ? -8.247 13.630 21.928 1.00 78.00 82 GLU A O 1
ATOM 659 N N . ARG A 1 83 ? -6.650 15.200 21.728 1.00 66.19 83 ARG A N 1
ATOM 660 C CA . ARG A 1 83 ? -6.502 15.483 23.172 1.00 66.19 83 ARG A CA 1
ATOM 661 C C . ARG A 1 83 ? -7.809 15.806 23.906 1.00 66.19 83 ARG A C 1
ATOM 663 O O . ARG A 1 83 ? -7.837 15.708 25.132 1.00 66.19 83 ARG A O 1
ATOM 670 N N . ALA A 1 84 ? -8.863 16.210 23.200 1.00 64.69 84 ALA A N 1
ATOM 671 C CA . ALA A 1 84 ? -10.163 16.507 23.782 1.00 64.69 84 ALA A CA 1
ATOM 672 C C . ALA A 1 84 ? -11.293 16.052 22.850 1.00 64.69 84 ALA A C 1
ATOM 674 O O . ALA A 1 84 ? -11.475 16.619 21.779 1.00 64.69 84 ALA A O 1
ATOM 675 N N . GLY A 1 85 ? -12.079 15.061 23.278 1.00 69.00 85 GLY A N 1
ATOM 676 C CA . GLY A 1 85 ? -13.275 14.625 22.556 1.00 69.00 85 GLY A CA 1
ATOM 677 C C . GLY A 1 85 ? -13.424 13.111 22.463 1.00 69.00 85 GLY A C 1
ATOM 678 O O . GLY A 1 85 ? -12.612 12.344 22.982 1.00 69.00 85 GLY A O 1
ATOM 679 N N . ALA A 1 86 ? -14.507 12.681 21.818 1.00 77.00 86 ALA A N 1
ATOM 680 C CA . ALA A 1 86 ? -14.625 11.305 21.353 1.00 77.00 86 ALA A CA 1
ATOM 681 C C . ALA A 1 86 ? -13.682 11.097 20.153 1.00 77.00 86 ALA A C 1
ATOM 683 O O . ALA A 1 86 ? -13.461 12.052 19.408 1.00 77.00 86 ALA A O 1
ATOM 684 N N . PRO A 1 87 ? -13.149 9.881 19.933 1.00 82.69 87 PRO A N 1
ATOM 685 C CA . PRO A 1 87 ? -12.357 9.609 18.743 1.00 82.69 87 PRO A CA 1
ATOM 686 C C . PRO A 1 87 ? -13.145 9.926 17.474 1.00 82.69 87 PRO A C 1
ATOM 688 O O . PRO A 1 87 ? -14.305 9.515 17.356 1.00 82.69 87 PRO A O 1
ATOM 691 N N . THR A 1 88 ? -12.507 10.607 16.528 1.00 83.88 88 THR A N 1
ATOM 692 C CA . THR A 1 88 ? -13.033 10.732 15.168 1.00 83.88 88 THR A CA 1
ATOM 693 C C . THR A 1 88 ? -12.868 9.398 14.455 1.00 83.88 88 THR A C 1
ATOM 695 O O . THR A 1 88 ? -11.942 8.635 14.751 1.00 83.88 88 THR A O 1
ATOM 698 N N . VAL A 1 89 ? -13.802 9.083 13.558 1.00 84.69 89 VAL A N 1
ATOM 699 C CA . VAL A 1 89 ? -13.808 7.822 12.814 1.00 84.69 89 VAL A CA 1
ATOM 700 C C . VAL A 1 89 ? -13.967 8.116 11.337 1.00 84.69 89 VAL A C 1
ATOM 702 O O . VAL A 1 89 ? -14.874 8.844 10.952 1.00 84.69 89 VAL A O 1
ATOM 705 N N . CYS A 1 90 ? -13.126 7.497 10.521 1.00 83.56 90 CYS A N 1
ATOM 706 C CA . CYS A 1 90 ? -13.319 7.404 9.085 1.00 83.56 90 CYS A CA 1
ATOM 707 C C . CYS A 1 90 ? -13.340 5.928 8.692 1.00 83.56 90 CYS A C 1
ATOM 709 O O . CYS A 1 90 ? -12.613 5.122 9.267 1.00 83.56 90 CYS A O 1
ATOM 711 N N . TYR A 1 91 ? -14.187 5.552 7.748 1.00 87.44 91 TYR A N 1
ATOM 712 C CA . TYR A 1 91 ? -14.265 4.183 7.259 1.00 87.44 91 TYR A CA 1
ATOM 713 C C . TYR A 1 91 ? -14.711 4.189 5.805 1.00 87.44 91 TYR A C 1
ATOM 715 O O . TYR A 1 91 ? -15.349 5.136 5.341 1.00 87.44 91 TYR A O 1
ATOM 723 N N . SER A 1 92 ? -14.355 3.138 5.081 1.00 85.19 92 SER A N 1
ATOM 724 C CA . SER A 1 92 ? -14.825 2.935 3.719 1.00 85.19 92 SER A CA 1
ATOM 725 C C . SER A 1 92 ? -14.815 1.454 3.380 1.00 85.19 92 SER A C 1
ATOM 727 O O . SER A 1 92 ? -13.900 0.712 3.757 1.00 85.19 92 SER A O 1
ATOM 729 N N . ASP A 1 93 ? -15.821 1.039 2.618 1.00 87.31 93 ASP A N 1
ATOM 730 C CA . ASP A 1 93 ? -15.810 -0.255 1.957 1.00 87.31 93 ASP A CA 1
ATOM 731 C C . ASP A 1 93 ? -14.651 -0.309 0.957 1.00 87.31 93 ASP A C 1
ATOM 733 O O . ASP A 1 93 ? -14.321 0.674 0.285 1.00 87.31 93 ASP A O 1
ATOM 737 N N . PHE A 1 94 ? -14.084 -1.494 0.742 1.00 82.69 94 PHE A N 1
ATOM 738 C CA . PHE A 1 94 ? -13.070 -1.695 -0.296 1.00 82.69 94 PHE A CA 1
ATOM 739 C C . PHE A 1 94 ? -13.600 -1.310 -1.686 1.00 82.69 94 PHE A C 1
ATOM 741 O O . PHE A 1 94 ? -12.841 -0.829 -2.518 1.00 82.69 94 PHE A O 1
ATOM 748 N N . ASN A 1 95 ? -14.917 -1.426 -1.904 1.00 78.88 95 ASN A N 1
ATOM 749 C CA . ASN A 1 95 ? -15.601 -1.004 -3.132 1.00 78.88 95 ASN A CA 1
ATOM 750 C C . ASN A 1 95 ? -15.847 0.516 -3.245 1.00 78.88 95 ASN A C 1
ATOM 752 O O . ASN A 1 95 ? -16.456 0.981 -4.204 1.00 78.88 95 ASN A O 1
ATOM 756 N N . GLN A 1 96 ? -15.470 1.315 -2.263 1.00 79.56 96 GLN A N 1
ATOM 757 C CA . GLN A 1 96 ? -15.520 2.777 -2.360 1.00 79.56 96 GLN A CA 1
ATOM 758 C C . GLN A 1 96 ? -14.129 3.382 -2.166 1.00 79.56 96 GLN A C 1
ATOM 760 O O . GLN A 1 96 ? -13.948 4.592 -2.276 1.00 79.56 96 GLN A O 1
ATOM 765 N N . THR A 1 97 ? -13.128 2.535 -1.925 1.00 79.44 97 THR A N 1
ATOM 766 C CA . THR A 1 97 ? -11.761 2.962 -1.670 1.00 79.44 97 THR A CA 1
ATOM 767 C C . THR A 1 97 ? -11.021 3.137 -2.991 1.00 79.44 97 THR A C 1
ATOM 769 O O . THR A 1 97 ? -10.897 2.192 -3.768 1.00 79.44 97 THR A O 1
ATOM 772 N N . ARG A 1 98 ? -10.464 4.329 -3.222 1.00 77.75 98 ARG A N 1
ATOM 773 C CA . ARG A 1 98 ? -9.468 4.551 -4.279 1.00 77.75 98 ARG A CA 1
ATOM 774 C C . ARG A 1 98 ? -8.144 3.924 -3.857 1.00 77.75 98 ARG A C 1
ATOM 776 O O . ARG A 1 98 ? -7.391 4.485 -3.061 1.00 77.75 98 ARG A O 1
ATOM 783 N N . LEU A 1 99 ? -7.924 2.689 -4.298 1.00 74.06 99 LEU A N 1
ATOM 784 C CA . LEU A 1 99 ? -6.919 1.801 -3.713 1.00 74.06 99 LEU A CA 1
ATOM 785 C C . LEU A 1 99 ? -5.487 2.288 -3.912 1.00 74.06 99 LEU A C 1
ATOM 787 O O . LEU A 1 99 ? -4.662 2.064 -3.030 1.00 74.06 99 LEU A O 1
ATOM 791 N N . ILE A 1 100 ? -5.182 2.957 -5.024 1.00 71.69 100 ILE A N 1
ATOM 792 C CA . ILE A 1 100 ? -3.831 3.461 -5.295 1.00 71.69 100 ILE A CA 1
ATOM 793 C C . ILE A 1 100 ? -3.478 4.576 -4.313 1.00 71.69 100 ILE A C 1
ATOM 795 O O . ILE A 1 100 ? -2.477 4.487 -3.607 1.00 71.69 100 ILE A O 1
ATOM 799 N N . GLU A 1 101 ? -4.315 5.604 -4.242 1.00 74.50 101 GLU A N 1
ATOM 800 C CA . GLU A 1 101 ? -4.137 6.777 -3.392 1.00 74.50 101 GLU A CA 1
ATOM 801 C C . GLU A 1 101 ? -4.110 6.367 -1.922 1.00 74.50 101 GLU A C 1
ATOM 803 O O . GLU A 1 101 ? -3.252 6.808 -1.158 1.00 74.50 101 GLU A O 1
ATOM 808 N N . PHE A 1 102 ? -4.993 5.443 -1.546 1.00 77.25 102 PHE A N 1
ATOM 809 C CA . PHE A 1 102 ? -5.015 4.875 -0.209 1.00 77.25 102 PHE A CA 1
ATOM 810 C C . PHE A 1 102 ? -3.729 4.094 0.115 1.00 77.25 102 PHE A C 1
ATOM 812 O O . PHE A 1 102 ? -3.163 4.260 1.196 1.00 77.25 102 PHE A O 1
ATOM 819 N N . SER A 1 103 ? -3.220 3.289 -0.826 1.00 73.81 103 SER A N 1
ATOM 820 C CA . SER A 1 103 ? -1.951 2.561 -0.667 1.00 73.81 103 SER A CA 1
ATOM 821 C C . SER A 1 103 ? -0.769 3.507 -0.502 1.00 73.81 103 SER A C 1
ATOM 823 O O . SER A 1 103 ? 0.064 3.302 0.379 1.00 73.81 103 SER A O 1
ATOM 825 N N . LEU A 1 104 ? -0.705 4.555 -1.327 1.00 71.19 104 LEU A N 1
ATOM 826 C CA . LEU A 1 104 ? 0.327 5.584 -1.254 1.00 71.19 104 LEU A CA 1
ATOM 827 C C . LEU A 1 104 ? 0.303 6.277 0.107 1.00 71.19 104 LEU A C 1
ATOM 829 O O . LEU A 1 104 ? 1.332 6.339 0.774 1.00 71.19 104 LEU A O 1
ATOM 833 N N . ALA A 1 105 ? -0.869 6.711 0.561 1.00 71.31 105 ALA A N 1
ATOM 834 C CA . ALA A 1 105 ? -1.028 7.380 1.845 1.00 71.31 105 ALA A CA 1
ATOM 835 C C . ALA A 1 105 ? -0.637 6.486 3.040 1.00 71.31 105 ALA A C 1
ATOM 837 O O . ALA A 1 105 ? 0.077 6.925 3.947 1.00 71.31 105 ALA A O 1
ATOM 838 N N . LEU A 1 106 ? -1.030 5.205 3.026 1.00 72.38 106 LEU A N 1
ATOM 839 C CA . LEU A 1 106 ? -0.617 4.244 4.054 1.00 72.38 106 LEU A CA 1
ATOM 840 C C . LEU A 1 106 ? 0.903 4.018 4.058 1.00 72.38 106 LEU A C 1
ATOM 842 O O . LEU A 1 106 ? 1.526 4.031 5.121 1.00 72.38 106 LEU A O 1
ATOM 846 N N . LEU A 1 107 ? 1.514 3.829 2.885 1.00 68.56 107 LEU A N 1
ATOM 847 C CA . LEU A 1 107 ? 2.945 3.528 2.758 1.00 68.56 107 LEU A CA 1
ATOM 848 C C . LEU A 1 107 ? 3.846 4.749 2.971 1.00 68.56 107 LEU A C 1
ATOM 850 O O . LEU A 1 107 ? 5.002 4.579 3.356 1.00 68.56 107 LEU A O 1
ATOM 854 N N . GLN A 1 108 ? 3.333 5.962 2.758 1.00 67.38 108 GLN A N 1
ATOM 855 C CA . GLN A 1 108 ? 4.017 7.227 3.052 1.00 67.38 108 GLN A CA 1
ATOM 856 C C . GLN A 1 108 ? 3.900 7.644 4.524 1.00 67.38 108 GLN A C 1
ATOM 858 O O . GLN A 1 108 ? 4.534 8.611 4.947 1.00 67.38 108 GLN A O 1
ATOM 863 N N . GLY A 1 109 ? 3.160 6.883 5.334 1.00 63.81 109 GLY A N 1
ATOM 864 C CA . GLY A 1 109 ? 3.069 7.110 6.771 1.00 63.81 109 GLY A CA 1
ATOM 865 C C . GLY A 1 109 ? 2.159 8.277 7.151 1.00 63.81 109 GLY A C 1
ATOM 866 O O . GLY A 1 109 ? 2.168 8.729 8.295 1.00 63.81 109 GLY A O 1
ATOM 867 N N . CYS A 1 110 ? 1.365 8.789 6.214 1.00 64.19 110 CYS A N 1
ATOM 868 C CA . CYS A 1 110 ? 0.422 9.863 6.475 1.00 64.19 110 CYS A CA 1
ATOM 869 C C . CYS A 1 110 ? -0.788 9.705 5.558 1.00 64.19 110 CYS A C 1
ATOM 871 O O . CYS A 1 110 ? -0.682 9.858 4.344 1.00 64.19 110 CYS A O 1
ATOM 873 N N . LEU A 1 111 ? -1.940 9.424 6.156 1.00 64.69 111 LEU A N 1
ATOM 874 C CA . LEU A 1 111 ? -3.232 9.426 5.496 1.00 64.69 111 LEU A CA 1
ATOM 875 C C . LEU A 1 111 ? -4.064 10.567 6.078 1.00 64.69 111 LEU A C 1
ATOM 877 O O . LEU A 1 111 ? -4.508 10.511 7.222 1.00 64.69 111 LEU A O 1
ATOM 881 N N . VAL A 1 112 ? -4.250 11.620 5.288 1.00 62.00 112 VAL A N 1
ATOM 882 C CA . VAL A 1 112 ? -5.141 12.735 5.618 1.00 62.00 112 VAL A CA 1
ATOM 883 C C . VAL A 1 112 ? -6.466 12.487 4.913 1.00 62.00 112 VAL A C 1
ATOM 885 O O . VAL A 1 112 ? -6.516 12.462 3.687 1.00 62.00 112 VAL A O 1
ATOM 888 N N . LEU A 1 113 ? -7.525 12.273 5.688 1.00 62.09 113 LEU A N 1
ATOM 889 C CA . LEU A 1 113 ? -8.877 12.073 5.178 1.00 62.09 113 LEU A CA 1
ATOM 890 C C . LEU A 1 113 ? -9.695 13.310 5.523 1.00 62.09 113 LEU A C 1
ATOM 892 O O . LEU A 1 113 ? -10.038 13.534 6.683 1.00 62.09 113 LEU A O 1
ATOM 896 N N . GLU A 1 114 ? -9.995 14.132 4.527 1.00 57.72 114 GLU A N 1
ATOM 897 C CA . GLU A 1 114 ? -10.954 15.219 4.701 1.00 57.72 114 GLU A CA 1
ATOM 898 C C . GLU A 1 114 ? -12.355 14.609 4.818 1.00 57.72 114 GLU A C 1
ATOM 900 O O . GLU A 1 114 ? -12.779 13.848 3.946 1.00 57.72 114 GLU A O 1
ATOM 905 N N . SER A 1 115 ? -13.057 14.880 5.923 1.00 53.16 115 SER A N 1
ATOM 906 C CA . SER A 1 115 ? -14.447 14.447 6.038 1.00 53.16 115 SER A CA 1
ATOM 907 C C . SER A 1 115 ? -15.320 15.286 5.103 1.00 53.16 115 SER A C 1
ATOM 909 O O . SER A 1 115 ? -15.156 16.501 5.009 1.00 53.16 115 SER A O 1
ATOM 911 N N . GLY A 1 116 ? -16.235 14.625 4.392 1.00 42.44 116 GLY A N 1
ATOM 912 C CA . GLY A 1 116 ? -17.089 15.245 3.378 1.00 42.44 116 GLY A CA 1
ATOM 913 C C . GLY A 1 116 ? -18.233 16.099 3.937 1.00 42.44 116 GLY A C 1
ATOM 914 O O . GLY A 1 116 ? -18.918 16.763 3.159 1.00 42.44 116 GLY A O 1
ATOM 915 N N . GLU A 1 117 ? -18.465 16.100 5.253 1.00 48.94 117 GLU A N 1
ATOM 916 C CA . GLU A 1 117 ? -19.499 16.934 5.868 1.00 48.94 117 GLU A CA 1
ATOM 917 C C . GLU A 1 117 ? -18.968 18.331 6.224 1.00 48.94 117 GLU A C 1
ATOM 919 O O . GLU A 1 117 ? -17.918 18.503 6.847 1.00 48.94 117 GLU A O 1
ATOM 924 N N . VAL A 1 118 ? -19.719 19.365 5.826 1.00 44.94 118 VAL A N 1
ATOM 925 C CA . VAL A 1 118 ? -19.368 20.773 6.060 1.00 44.94 118 VAL A CA 1
ATOM 926 C C . VAL A 1 118 ? -19.240 21.038 7.563 1.00 44.94 118 VAL A C 1
ATOM 928 O O . VAL A 1 118 ? -20.239 21.096 8.277 1.00 44.94 118 VAL A O 1
ATOM 931 N N . GLY A 1 119 ? -18.008 21.258 8.027 1.00 48.19 119 GLY A N 1
ATOM 932 C CA . GLY A 1 119 ? -17.695 21.593 9.420 1.00 48.19 119 GLY A CA 1
ATOM 933 C C . GLY A 1 119 ? -17.048 20.467 10.231 1.00 48.19 119 GLY A C 1
ATOM 934 O O . GLY A 1 119 ? -16.654 20.718 11.371 1.00 48.19 119 GLY A O 1
ATOM 935 N N . GLU A 1 120 ? -16.889 19.265 9.671 1.00 55.41 120 GLU A N 1
ATOM 936 C CA . GLU A 1 120 ? -16.110 18.204 10.310 1.00 55.41 120 GLU A CA 1
ATOM 937 C C . GLU A 1 120 ? -14.603 18.417 10.113 1.00 55.41 120 GLU A C 1
ATOM 939 O O . GLU A 1 120 ? -14.139 18.858 9.061 1.00 55.41 120 GLU A O 1
ATOM 944 N N . GLN A 1 121 ? -13.817 18.131 11.154 1.00 55.19 121 GLN A N 1
ATOM 945 C CA . GLN A 1 121 ? -12.361 18.219 11.064 1.00 55.19 121 GLN A CA 1
ATOM 946 C C . GLN A 1 121 ? -11.797 17.035 10.268 1.00 55.19 121 GLN A C 1
ATOM 948 O O . GLN A 1 121 ? -12.310 15.918 10.393 1.00 55.19 121 GLN A O 1
ATOM 953 N N . PRO A 1 122 ? -10.734 17.245 9.469 1.00 60.19 122 PRO A N 1
ATOM 954 C CA . PRO A 1 122 ? -10.089 16.161 8.743 1.00 60.19 122 PRO A CA 1
ATOM 955 C C . PRO A 1 122 ? -9.581 15.094 9.719 1.00 60.19 122 PRO A C 1
ATOM 957 O O . PRO A 1 122 ? -8.922 15.395 10.715 1.00 60.19 122 PRO A O 1
ATOM 960 N N . CYS A 1 123 ? -9.860 13.827 9.420 1.00 63.44 123 CYS A N 1
ATOM 961 C CA . CYS A 1 123 ? -9.281 12.704 10.137 1.00 63.44 123 CYS A CA 1
ATOM 962 C C . CYS A 1 123 ? -7.848 12.501 9.636 1.00 63.44 123 CYS A C 1
ATOM 964 O O . CYS A 1 123 ? -7.608 11.938 8.568 1.00 63.44 123 CYS A O 1
ATOM 966 N N . ILE A 1 124 ? -6.879 12.997 10.404 1.00 64.44 124 ILE A N 1
ATOM 967 C CA . ILE A 1 124 ? -5.461 12.812 10.102 1.00 64.44 124 ILE A CA 1
ATOM 968 C C . ILE A 1 124 ? -4.975 11.543 10.797 1.00 64.44 124 ILE A C 1
ATOM 970 O O . ILE A 1 124 ? -4.917 11.469 12.027 1.00 64.44 124 ILE A O 1
ATOM 974 N N . LEU A 1 125 ? -4.570 10.560 10.001 1.00 66.44 125 LEU A N 1
ATOM 975 C CA . LEU A 1 125 ? -3.874 9.375 10.463 1.00 66.44 125 LEU A CA 1
ATOM 976 C C . LEU A 1 125 ? -2.401 9.493 10.113 1.00 66.44 125 LEU A C 1
ATOM 978 O O . LEU A 1 125 ? -2.013 9.532 8.948 1.00 66.44 125 LEU A O 1
ATOM 982 N N . ARG A 1 126 ? -1.557 9.516 11.136 1.00 67.81 126 ARG A N 1
ATOM 983 C CA . ARG A 1 126 ? -0.112 9.442 10.953 1.00 67.81 126 ARG A CA 1
ATOM 984 C C . ARG A 1 126 ? 0.369 8.092 11.422 1.00 67.81 126 ARG A C 1
ATOM 986 O O . ARG A 1 126 ? 0.039 7.646 12.522 1.00 67.81 126 ARG A O 1
ATOM 993 N N . PHE A 1 127 ? 1.143 7.455 10.565 1.00 64.25 127 PHE A N 1
ATOM 994 C CA . PHE A 1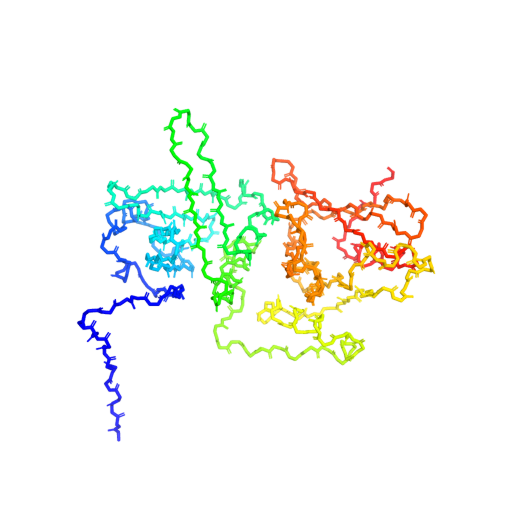 127 ? 1.733 6.158 10.798 1.00 64.25 127 PHE A CA 1
ATOM 995 C C . PHE A 1 127 ? 3.242 6.311 10.804 1.00 64.25 127 PHE A C 1
ATOM 997 O O . PHE A 1 127 ? 3.832 7.052 10.018 1.00 64.25 127 PHE A O 1
ATOM 1004 N N . ASN A 1 128 ? 3.893 5.597 11.707 1.00 64.38 128 ASN A N 1
ATOM 1005 C CA . ASN A 1 128 ? 5.337 5.601 11.715 1.00 64.38 128 ASN A CA 1
ATOM 1006 C C . ASN A 1 128 ? 5.855 4.710 10.584 1.00 64.38 128 ASN A C 1
ATOM 1008 O O . ASN A 1 128 ? 5.619 3.503 10.575 1.00 64.38 128 ASN A O 1
ATOM 1012 N N . LEU A 1 129 ? 6.615 5.305 9.664 1.00 61.75 129 LEU A N 1
ATOM 1013 C CA . LEU A 1 129 ? 7.255 4.609 8.546 1.00 61.75 129 LEU A CA 1
ATOM 1014 C C . LEU A 1 129 ? 8.207 3.485 8.982 1.00 61.75 129 LEU A C 1
ATOM 1016 O O . LEU A 1 129 ? 8.448 2.561 8.212 1.00 61.75 129 LEU A O 1
ATOM 1020 N N . SER A 1 130 ? 8.710 3.511 10.223 1.00 62.50 130 SER A N 1
ATOM 1021 C CA . SER A 1 130 ? 9.479 2.395 10.801 1.00 62.50 130 SER A CA 1
ATOM 1022 C C . SER A 1 130 ? 8.657 1.107 10.953 1.00 62.50 130 SER A C 1
ATOM 1024 O O . SER A 1 130 ? 9.229 0.042 11.140 1.00 62.50 130 SER A O 1
ATOM 1026 N N . SER A 1 131 ? 7.327 1.196 10.871 1.00 67.62 131 SER A N 1
ATOM 1027 C CA . SER A 1 131 ? 6.388 0.077 10.973 1.00 67.62 131 SER A CA 1
ATOM 1028 C C . SER A 1 131 ? 5.766 -0.295 9.616 1.00 67.62 131 SER A C 1
ATOM 1030 O O . SER A 1 131 ? 4.692 -0.896 9.587 1.00 67.62 131 SER A O 1
ATOM 1032 N N . ARG A 1 132 ? 6.412 0.060 8.491 1.00 70.62 132 ARG A N 1
ATOM 1033 C CA . ARG A 1 132 ? 5.905 -0.149 7.118 1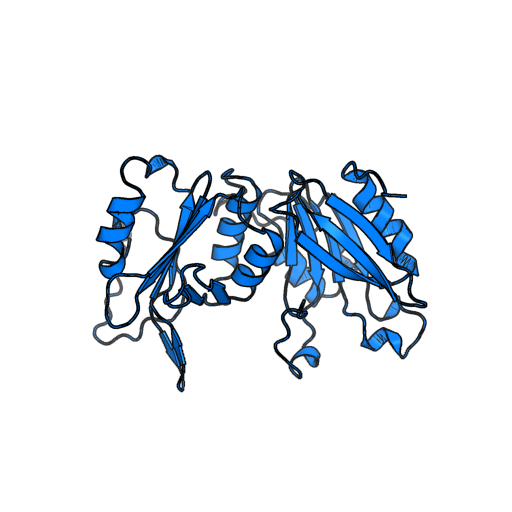.00 70.62 132 ARG A CA 1
ATOM 1034 C C . ARG A 1 132 ? 5.424 -1.579 6.851 1.00 70.62 132 ARG A C 1
ATOM 1036 O O . ARG A 1 132 ? 4.385 -1.745 6.223 1.00 70.62 132 ARG A O 1
ATOM 1043 N N . GLU A 1 133 ? 6.121 -2.587 7.371 1.00 72.81 133 GLU A N 1
ATOM 1044 C CA . GLU A 1 133 ? 5.750 -4.006 7.229 1.00 72.81 133 GLU A CA 1
ATOM 1045 C C . GLU A 1 133 ? 4.334 -4.304 7.759 1.00 72.81 133 GLU A C 1
ATOM 1047 O O . GLU A 1 133 ? 3.566 -5.028 7.130 1.00 72.81 133 GLU A O 1
ATOM 1052 N N . LEU A 1 134 ? 3.931 -3.685 8.877 1.00 77.25 134 LEU A N 1
ATOM 1053 C CA . LEU A 1 134 ? 2.598 -3.897 9.454 1.00 77.25 134 LEU A CA 1
ATOM 1054 C C . LEU A 1 134 ? 1.484 -3.359 8.551 1.00 77.25 134 LEU A C 1
ATOM 1056 O O . LEU A 1 134 ? 0.427 -3.984 8.442 1.00 77.25 134 LEU A O 1
ATOM 1060 N N . PHE A 1 135 ? 1.722 -2.206 7.922 1.00 77.62 135 PHE A N 1
ATOM 1061 C CA . PHE A 1 135 ? 0.784 -1.580 6.989 1.00 77.62 135 PHE A CA 1
ATOM 1062 C C . PHE A 1 135 ? 0.773 -2.279 5.637 1.00 77.62 135 PHE A C 1
ATOM 1064 O O . PHE A 1 135 ? -0.272 -2.344 5.000 1.00 77.62 135 PHE A O 1
ATOM 1071 N N . HIS A 1 136 ? 1.906 -2.844 5.231 1.00 76.81 136 HIS A N 1
ATOM 1072 C CA . HIS A 1 136 ? 2.016 -3.648 4.026 1.00 76.81 136 HIS A CA 1
ATOM 1073 C C . HIS A 1 136 ? 1.118 -4.895 4.083 1.00 76.81 136 HIS A C 1
ATOM 1075 O O . HIS A 1 136 ? 0.350 -5.137 3.154 1.00 76.81 136 HIS A O 1
ATOM 1081 N N . ASP A 1 137 ? 1.119 -5.626 5.201 1.00 78.06 137 ASP A N 1
ATOM 1082 C CA . ASP A 1 137 ? 0.219 -6.774 5.397 1.00 78.06 137 ASP A CA 1
ATOM 1083 C C . ASP A 1 137 ? -1.259 -6.360 5.365 1.00 78.06 137 ASP A C 1
ATOM 1085 O O . ASP A 1 137 ? -2.083 -6.980 4.690 1.00 78.06 137 ASP A O 1
ATOM 1089 N N . ALA A 1 138 ? -1.597 -5.275 6.069 1.00 81.06 138 ALA A N 1
ATOM 1090 C CA . ALA A 1 138 ? -2.954 -4.742 6.080 1.00 81.06 138 ALA A CA 1
ATOM 1091 C C . ALA A 1 138 ? -3.400 -4.328 4.669 1.00 81.06 138 ALA A C 1
ATOM 1093 O O . ALA A 1 138 ? -4.528 -4.612 4.265 1.00 81.06 138 ALA A O 1
ATOM 1094 N N . LEU A 1 139 ? -2.498 -3.724 3.893 1.00 80.88 139 LEU A N 1
ATOM 1095 C CA . LEU A 1 139 ? -2.751 -3.346 2.513 1.00 80.88 139 LEU A CA 1
ATOM 1096 C C . LEU A 1 139 ? -2.966 -4.568 1.615 1.00 80.88 139 LEU A C 1
ATOM 1098 O O . LEU A 1 139 ? -3.896 -4.572 0.811 1.00 80.88 139 LEU A O 1
ATOM 1102 N N . ALA A 1 140 ? -2.169 -5.626 1.777 1.00 77.75 140 ALA A N 1
ATOM 1103 C CA . ALA A 1 140 ? -2.350 -6.865 1.028 1.00 77.75 140 ALA A CA 1
ATOM 1104 C C . ALA A 1 140 ? -3.756 -7.456 1.237 1.00 77.75 140 ALA A C 1
ATOM 1106 O O . ALA A 1 140 ? -4.380 -7.912 0.272 1.00 77.75 140 ALA A O 1
ATOM 1107 N N . VAL A 1 141 ? -4.297 -7.390 2.459 1.00 80.88 141 VAL A N 1
ATOM 1108 C CA . VAL A 1 141 ? -5.675 -7.816 2.768 1.00 80.88 141 VAL A CA 1
ATOM 1109 C C . VAL A 1 141 ? -6.718 -6.920 2.104 1.00 80.88 141 VAL A C 1
ATOM 1111 O O . VAL A 1 141 ? -7.638 -7.431 1.467 1.00 80.88 141 VAL A O 1
ATOM 1114 N N . ILE A 1 142 ? -6.568 -5.597 2.192 1.00 81.25 142 ILE A N 1
ATOM 1115 C CA . ILE A 1 142 ? -7.493 -4.635 1.564 1.00 81.25 142 ILE A CA 1
ATOM 1116 C C . ILE A 1 142 ? -7.550 -4.866 0.057 1.00 81.25 142 ILE A C 1
ATOM 1118 O O . ILE A 1 142 ? -8.618 -5.062 -0.527 1.00 81.25 142 ILE A O 1
ATOM 1122 N N . LEU A 1 143 ? -6.379 -4.917 -0.574 1.00 77.06 143 LEU A N 1
ATOM 1123 C CA . LEU A 1 143 ? -6.267 -5.102 -2.008 1.00 77.06 143 LEU A CA 1
ATOM 1124 C C . LEU A 1 143 ? -6.876 -6.432 -2.438 1.00 77.06 143 LEU A C 1
ATOM 1126 O O . LEU A 1 143 ? -7.556 -6.479 -3.458 1.00 77.06 143 LEU A O 1
ATOM 1130 N N . SER A 1 144 ? -6.681 -7.505 -1.673 1.00 73.81 144 SER A N 1
ATOM 1131 C CA . SER A 1 144 ? -7.233 -8.841 -1.948 1.00 73.81 144 SER A CA 1
ATOM 1132 C C . SER A 1 144 ? -8.659 -9.068 -1.425 1.00 73.81 144 SER A C 1
ATOM 1134 O O . SER A 1 144 ? -9.118 -10.214 -1.374 1.00 73.81 144 SER A O 1
ATOM 1136 N N . ARG A 1 145 ? -9.380 -7.986 -1.097 1.00 73.31 145 ARG A N 1
ATOM 1137 C CA . ARG A 1 145 ? -10.780 -7.993 -0.647 1.00 73.31 145 ARG A CA 1
ATOM 1138 C C . ARG A 1 145 ? -11.017 -8.894 0.566 1.00 73.31 145 ARG A C 1
ATOM 1140 O O . ARG A 1 145 ? -11.885 -9.762 0.540 1.00 73.31 145 ARG A O 1
ATOM 1147 N N . GLY A 1 146 ? -10.193 -8.723 1.595 1.00 66.19 146 GLY A N 1
ATOM 1148 C CA . GLY A 1 146 ? -10.320 -9.447 2.861 1.00 66.19 146 GLY A CA 1
ATOM 1149 C C . GLY A 1 146 ? -9.600 -10.794 2.895 1.00 66.19 146 GLY A C 1
ATOM 1150 O O . GLY A 1 146 ? -9.499 -11.414 3.953 1.00 66.19 146 GLY A O 1
ATOM 1151 N N . THR A 1 147 ? -9.055 -11.254 1.766 1.00 69.25 147 THR A N 1
ATOM 1152 C CA . THR A 1 147 ? -8.312 -12.516 1.735 1.00 69.25 147 THR A CA 1
ATOM 1153 C C . THR A 1 147 ? -6.965 -12.336 2.427 1.00 69.25 147 THR A C 1
ATOM 1155 O O . THR A 1 147 ? -6.135 -11.546 1.999 1.00 69.25 147 THR A O 1
ATOM 1158 N N . VAL A 1 148 ? -6.678 -13.105 3.473 1.00 66.56 148 VAL A N 1
ATOM 1159 C CA . VAL A 1 148 ? -5.345 -13.053 4.089 1.00 66.56 148 VAL A CA 1
ATOM 1160 C C . VAL A 1 148 ? -4.301 -13.571 3.090 1.00 66.56 148 VAL A C 1
ATOM 1162 O O . VAL A 1 148 ? -4.423 -14.682 2.562 1.00 66.56 148 VAL A O 1
ATOM 1165 N N . VAL A 1 149 ? -3.299 -12.743 2.780 1.00 60.56 149 VAL A N 1
ATOM 1166 C CA . VAL A 1 149 ? -2.204 -13.070 1.855 1.00 60.56 149 VAL A CA 1
ATOM 1167 C C . VAL A 1 149 ? -0.907 -13.121 2.645 1.00 60.56 149 VAL A C 1
ATOM 1169 O O . VAL A 1 149 ? -0.433 -12.090 3.106 1.00 60.56 149 VAL A O 1
ATOM 1172 N N . GLY A 1 150 ? -0.349 -14.322 2.800 1.00 59.28 150 GLY A N 1
ATOM 1173 C CA . GLY A 1 150 ? 0.819 -14.524 3.654 1.00 59.28 150 GLY A CA 1
ATOM 1174 C C . GLY A 1 150 ? 0.475 -14.433 5.144 1.00 59.28 150 GLY A C 1
ATOM 1175 O O . GLY A 1 150 ? -0.505 -13.821 5.559 1.00 59.28 150 GLY A O 1
ATOM 1176 N N . GLY A 1 151 ? 1.261 -15.117 5.966 1.00 55.38 151 GLY A N 1
ATOM 1177 C CA . GLY A 1 151 ? 1.216 -15.019 7.424 1.00 55.38 151 GLY A CA 1
ATOM 1178 C C . GLY A 1 151 ? 2.595 -14.663 7.966 1.00 55.38 151 GLY A C 1
ATOM 1179 O O . GLY A 1 151 ? 3.582 -14.810 7.250 1.00 55.38 151 GLY A O 1
ATOM 1180 N N . ALA A 1 152 ? 2.672 -14.260 9.237 1.00 54.78 152 ALA A N 1
ATOM 1181 C CA . ALA A 1 152 ? 3.940 -13.929 9.901 1.00 54.78 152 ALA A CA 1
ATOM 1182 C C . ALA A 1 152 ? 4.987 -15.065 9.825 1.00 54.78 152 ALA A C 1
ATOM 1184 O O . ALA A 1 152 ? 6.183 -14.800 9.851 1.00 54.78 152 ALA A O 1
ATOM 1185 N N . ASP A 1 153 ? 4.532 -16.312 9.664 1.00 57.84 153 ASP A N 1
ATOM 1186 C CA . ASP A 1 153 ? 5.383 -17.500 9.531 1.00 57.84 153 ASP A CA 1
ATOM 1187 C C . ASP A 1 153 ? 5.712 -17.869 8.072 1.00 57.84 153 ASP A C 1
ATOM 1189 O O . ASP A 1 153 ? 6.376 -18.873 7.812 1.00 57.84 153 ASP A O 1
ATOM 1193 N N . THR A 1 154 ? 5.222 -17.104 7.089 1.00 64.06 154 THR A N 1
ATOM 1194 C CA . THR A 1 154 ? 5.528 -17.361 5.677 1.00 64.06 154 THR A CA 1
ATOM 1195 C C . THR A 1 154 ? 6.940 -16.862 5.392 1.00 64.06 154 THR A C 1
ATOM 1197 O O . THR A 1 154 ? 7.188 -15.664 5.532 1.00 64.06 154 THR A O 1
ATOM 1200 N N . PRO A 1 155 ? 7.878 -17.741 4.999 1.00 60.34 155 PRO A N 1
ATOM 1201 C CA . PRO A 1 155 ? 9.256 -17.334 4.787 1.00 60.34 155 PRO A CA 1
ATOM 1202 C C . PRO A 1 155 ? 9.330 -16.266 3.697 1.00 60.34 155 PRO A C 1
ATOM 1204 O O . PRO A 1 155 ? 8.700 -16.394 2.643 1.00 60.34 155 PRO A O 1
ATOM 1207 N N . THR A 1 156 ? 10.129 -15.228 3.948 1.00 64.56 156 THR A N 1
ATOM 1208 C CA . THR A 1 156 ? 10.453 -14.214 2.945 1.00 64.56 156 THR A CA 1
ATOM 1209 C C . THR A 1 156 ? 11.044 -14.913 1.728 1.00 64.56 156 THR A C 1
ATOM 1211 O O . THR A 1 156 ? 12.042 -15.633 1.826 1.00 64.56 156 THR A O 1
ATOM 1214 N N . GLN A 1 157 ? 10.404 -14.743 0.576 1.00 68.00 157 GLN A N 1
ATOM 1215 C CA . GLN A 1 157 ? 10.856 -15.392 -0.640 1.00 68.00 157 GLN A CA 1
ATOM 1216 C C . GLN A 1 157 ? 12.100 -14.670 -1.160 1.00 68.00 157 GLN A C 1
ATOM 1218 O O . GLN A 1 157 ? 12.102 -13.450 -1.317 1.00 68.00 157 GLN A O 1
ATOM 1223 N N . ALA A 1 158 ? 13.167 -15.425 -1.430 1.00 78.81 158 ALA A N 1
ATOM 1224 C CA . ALA A 1 158 ? 14.332 -14.869 -2.102 1.00 78.81 158 ALA A CA 1
ATOM 1225 C C . ALA A 1 158 ? 13.926 -14.369 -3.494 1.00 78.81 158 ALA A C 1
ATOM 1227 O O . ALA A 1 158 ? 13.182 -15.043 -4.213 1.00 78.81 158 ALA A O 1
ATOM 1228 N N . LEU A 1 159 ? 14.430 -13.194 -3.873 1.00 84.38 159 LEU A N 1
ATOM 1229 C CA . LEU A 1 159 ? 14.207 -12.669 -5.213 1.00 84.38 159 LEU A CA 1
ATOM 1230 C C . LEU A 1 159 ? 14.809 -13.622 -6.262 1.00 84.38 159 LEU A C 1
ATOM 1232 O O . LEU A 1 159 ? 15.883 -14.183 -6.027 1.00 84.38 159 LEU A O 1
ATOM 1236 N N . PRO A 1 160 ? 14.154 -13.802 -7.423 1.00 86.44 160 PRO A N 1
ATOM 1237 C CA . PRO A 1 160 ? 14.713 -14.582 -8.520 1.00 86.44 160 PRO A CA 1
ATOM 1238 C C . PRO A 1 160 ? 16.103 -14.077 -8.931 1.00 86.44 160 PRO A C 1
ATOM 1240 O O . PRO A 1 160 ? 16.360 -12.876 -8.900 1.00 86.44 160 PRO A O 1
ATOM 1243 N N . ALA A 1 161 ? 16.975 -14.971 -9.409 1.00 86.50 161 ALA A N 1
ATOM 1244 C CA . ALA A 1 161 ? 18.332 -14.614 -9.853 1.00 86.50 161 ALA A CA 1
ATOM 1245 C C . ALA A 1 161 ? 18.350 -13.520 -10.941 1.00 86.50 161 ALA A C 1
ATOM 1247 O O . ALA A 1 161 ? 19.281 -12.726 -11.027 1.00 86.50 161 ALA A O 1
ATOM 1248 N N . ALA A 1 162 ? 17.285 -13.414 -11.744 1.00 85.50 162 ALA A N 1
ATOM 1249 C CA . ALA A 1 162 ? 17.117 -12.329 -12.710 1.00 85.50 162 ALA A CA 1
ATOM 1250 C C . ALA A 1 162 ? 17.189 -10.928 -12.061 1.00 85.50 162 ALA A C 1
ATOM 1252 O O . ALA A 1 162 ? 17.670 -9.985 -12.690 1.00 85.50 162 ALA A O 1
ATOM 1253 N N . CYS A 1 163 ? 16.788 -10.797 -10.792 1.00 87.62 163 CYS A N 1
ATOM 1254 C CA . CYS A 1 163 ? 16.839 -9.551 -10.031 1.00 87.62 163 CYS A CA 1
ATOM 1255 C C . CYS A 1 163 ? 18.256 -9.162 -9.569 1.00 87.62 163 CYS A C 1
ATOM 1257 O O . CYS A 1 163 ? 18.440 -8.063 -9.051 1.00 87.62 163 CYS A O 1
ATOM 1259 N N . GLU A 1 164 ? 19.277 -10.007 -9.750 1.00 87.00 164 GLU A N 1
ATOM 1260 C CA . GLU A 1 164 ? 20.666 -9.665 -9.397 1.00 87.00 164 GLU A CA 1
ATOM 1261 C C . GLU A 1 164 ? 21.217 -8.498 -10.224 1.00 87.00 164 GLU A C 1
ATOM 1263 O O . GLU A 1 164 ? 22.094 -7.773 -9.756 1.00 87.00 164 GLU A O 1
ATOM 1268 N N . LYS A 1 165 ? 20.664 -8.284 -11.425 1.00 85.31 165 LYS A N 1
ATOM 1269 C CA . LYS A 1 165 ? 21.003 -7.159 -12.308 1.00 85.31 165 LYS A CA 1
ATOM 1270 C C . LYS A 1 165 ? 20.444 -5.820 -11.816 1.00 85.31 165 LYS A C 1
ATOM 1272 O O . LYS A 1 165 ? 20.866 -4.775 -12.305 1.00 85.31 165 LYS A O 1
ATOM 1277 N N . LEU A 1 166 ? 19.501 -5.839 -10.871 1.00 87.31 166 LEU A N 1
ATOM 1278 C CA . LEU A 1 166 ? 18.921 -4.627 -10.303 1.00 87.31 166 LEU A CA 1
ATOM 1279 C C . LEU A 1 166 ? 19.927 -3.930 -9.385 1.00 87.31 166 LEU A C 1
ATOM 1281 O O . LEU A 1 166 ? 20.701 -4.568 -8.656 1.00 87.31 166 LEU A O 1
ATOM 1285 N N . SER A 1 167 ? 19.853 -2.598 -9.357 1.00 84.62 167 SER A N 1
ATOM 1286 C CA . SER A 1 167 ? 20.577 -1.811 -8.362 1.00 84.62 167 SER A CA 1
ATOM 1287 C C . SER A 1 167 ? 20.215 -2.281 -6.949 1.00 84.62 167 SER A C 1
ATOM 1289 O O . SER A 1 167 ? 19.123 -2.800 -6.701 1.00 84.62 167 SER A O 1
ATOM 1291 N N . PHE A 1 168 ? 21.140 -2.112 -6.002 1.00 84.00 168 PHE A N 1
ATOM 1292 C CA . PHE A 1 168 ? 20.901 -2.505 -4.613 1.00 84.00 168 PHE A CA 1
ATOM 1293 C C . PHE A 1 168 ? 19.633 -1.848 -4.046 1.00 84.00 168 PHE A C 1
ATOM 1295 O O . PHE A 1 168 ? 18.803 -2.540 -3.465 1.00 84.00 168 PHE A O 1
ATOM 1302 N N . ALA A 1 169 ? 19.451 -0.546 -4.292 1.00 81.00 169 ALA A N 1
ATOM 1303 C CA . ALA A 1 169 ? 18.280 0.200 -3.841 1.00 81.00 169 ALA A CA 1
ATOM 1304 C C . ALA A 1 169 ? 16.975 -0.385 -4.404 1.00 81.00 169 ALA A C 1
ATOM 1306 O O . ALA A 1 169 ? 16.068 -0.700 -3.640 1.00 81.00 169 ALA A O 1
ATOM 1307 N N . LEU A 1 170 ? 16.907 -0.620 -5.721 1.00 84.06 170 LEU A N 1
ATOM 1308 C CA . LEU A 1 170 ? 15.707 -1.167 -6.359 1.00 84.06 170 LEU A CA 1
ATOM 1309 C C . LEU A 1 170 ? 15.398 -2.588 -5.875 1.00 84.06 170 LEU A C 1
ATOM 1311 O O . LEU A 1 170 ? 14.245 -2.925 -5.622 1.00 84.06 170 LEU A O 1
ATOM 1315 N N . ARG A 1 171 ? 16.433 -3.414 -5.700 1.00 87.31 171 ARG A N 1
ATOM 1316 C CA . ARG A 1 171 ? 16.302 -4.776 -5.177 1.00 87.31 171 ARG A CA 1
ATOM 1317 C C . ARG A 1 171 ? 15.804 -4.794 -3.732 1.00 87.31 171 ARG A C 1
ATOM 1319 O O . ARG A 1 171 ? 14.952 -5.620 -3.422 1.00 87.31 171 ARG A O 1
ATOM 1326 N N . SER A 1 172 ? 16.300 -3.893 -2.879 1.00 83.12 172 SER A N 1
ATOM 1327 C CA . SER A 1 172 ? 15.821 -3.750 -1.496 1.00 83.12 172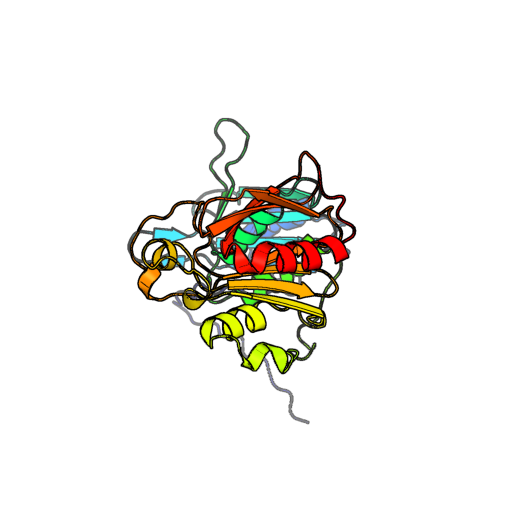 SER A CA 1
ATOM 1328 C C . SER A 1 172 ? 14.347 -3.367 -1.487 1.00 83.12 172 SER A C 1
ATOM 1330 O O . SER A 1 172 ? 13.534 -4.080 -0.909 1.00 83.12 172 SER A O 1
ATOM 1332 N N . THR A 1 173 ? 13.973 -2.313 -2.225 1.00 80.38 173 THR A N 1
ATOM 1333 C CA . THR A 1 173 ? 12.583 -1.844 -2.268 1.00 80.38 173 THR A CA 1
ATOM 1334 C C . THR A 1 173 ? 11.640 -2.897 -2.844 1.00 80.38 173 THR A C 1
ATOM 1336 O O . THR A 1 173 ? 10.558 -3.092 -2.297 1.00 80.38 173 THR A O 1
ATOM 1339 N N . LEU A 1 174 ? 12.035 -3.602 -3.911 1.00 84.81 174 LEU A N 1
ATOM 1340 C CA . LEU A 1 174 ? 11.241 -4.693 -4.477 1.00 84.81 174 LEU A CA 1
ATOM 1341 C C . LEU A 1 174 ? 11.078 -5.835 -3.469 1.00 84.81 174 LEU A C 1
ATOM 1343 O O . LEU A 1 174 ? 9.958 -6.278 -3.250 1.00 84.81 174 LEU A O 1
ATOM 1347 N N . GLY A 1 175 ? 12.165 -6.278 -2.830 1.00 84.06 175 GLY A N 1
ATOM 1348 C CA . GLY A 1 175 ? 12.135 -7.361 -1.844 1.00 84.06 175 GLY A CA 1
ATOM 1349 C C . GLY A 1 175 ? 11.262 -7.045 -0.629 1.00 84.06 175 GLY A C 1
ATOM 1350 O O . GLY A 1 175 ? 10.443 -7.871 -0.243 1.00 84.06 175 GLY A O 1
ATOM 1351 N N . GLU A 1 176 ? 11.378 -5.835 -0.080 1.00 78.56 176 GLU A N 1
ATOM 1352 C CA . GLU A 1 176 ? 10.550 -5.341 1.035 1.00 78.56 176 GLU A CA 1
ATOM 1353 C C . GLU A 1 176 ? 9.069 -5.191 0.667 1.00 78.56 176 GLU A C 1
ATOM 1355 O O . GLU A 1 176 ? 8.208 -5.182 1.541 1.00 78.56 176 GLU A O 1
ATOM 1360 N N . SER A 1 177 ? 8.774 -5.038 -0.624 1.00 78.38 177 SER A N 1
ATOM 1361 C CA . SER A 1 177 ? 7.416 -4.834 -1.122 1.00 78.38 177 SER A CA 1
ATOM 1362 C C . SER A 1 177 ? 6.765 -6.132 -1.599 1.00 78.38 177 SER A C 1
ATOM 1364 O O . SER A 1 177 ? 5.595 -6.125 -1.951 1.00 78.38 177 SER A O 1
ATOM 1366 N N . LEU A 1 178 ? 7.478 -7.258 -1.673 1.00 80.31 178 LEU A N 1
ATOM 1367 C CA . LEU A 1 178 ? 6.841 -8.514 -2.062 1.00 80.31 178 LEU A CA 1
ATOM 1368 C C . LEU A 1 178 ? 5.961 -9.034 -0.926 1.00 80.31 178 LEU A C 1
ATOM 1370 O O . LEU A 1 178 ? 6.395 -9.166 0.217 1.00 80.31 178 LEU A O 1
ATOM 1374 N N . VAL A 1 179 ? 4.718 -9.378 -1.258 1.00 78.31 179 VAL A N 1
ATOM 1375 C CA . VAL A 1 179 ? 3.801 -9.987 -0.294 1.00 78.31 179 VAL A CA 1
ATOM 1376 C C . VAL A 1 179 ? 4.236 -11.434 -0.028 1.00 78.31 179 VAL A C 1
ATOM 1378 O O . VAL A 1 179 ? 4.406 -12.202 -0.981 1.00 78.31 179 VAL A O 1
ATOM 1381 N N . PRO A 1 180 ? 4.405 -11.851 1.242 1.00 75.75 180 PRO A N 1
ATOM 1382 C CA . PRO A 1 180 ? 4.802 -13.216 1.560 1.00 75.75 180 PRO A CA 1
ATOM 1383 C C . PRO A 1 180 ? 3.868 -14.260 0.930 1.00 75.75 180 PRO A C 1
ATOM 1385 O O . PRO A 1 180 ? 2.644 -14.179 1.028 1.00 75.75 180 PRO A O 1
ATOM 1388 N N . GLY A 1 181 ? 4.453 -15.267 0.278 1.00 77.00 181 GLY A N 1
ATOM 1389 C CA . GLY A 1 181 ? 3.705 -16.322 -0.415 1.00 77.00 181 GLY A CA 1
ATOM 1390 C C . GLY A 1 181 ? 3.137 -15.927 -1.785 1.00 77.00 181 GLY A C 1
ATOM 1391 O O . GLY A 1 181 ? 2.460 -16.749 -2.409 1.00 77.00 181 GLY A O 1
ATOM 1392 N N . ASP A 1 182 ? 3.414 -14.715 -2.272 1.00 80.94 182 ASP A N 1
ATOM 1393 C CA . ASP A 1 182 ? 3.076 -14.277 -3.624 1.00 80.94 182 ASP A CA 1
ATOM 1394 C C . ASP A 1 182 ? 4.335 -14.175 -4.509 1.00 80.94 182 ASP A C 1
ATOM 1396 O O . ASP A 1 182 ? 5.097 -13.212 -4.402 1.00 80.94 182 ASP A O 1
ATOM 1400 N N . PRO A 1 183 ? 4.594 -15.168 -5.381 1.00 85.00 183 PRO A N 1
ATOM 1401 C CA . PRO A 1 183 ? 5.833 -15.216 -6.141 1.00 85.00 183 PRO A CA 1
ATOM 1402 C C . PRO A 1 183 ? 5.884 -14.140 -7.229 1.00 85.00 183 PRO A C 1
ATOM 1404 O O . PRO A 1 183 ? 4.906 -13.919 -7.951 1.00 85.00 183 PRO A O 1
ATOM 1407 N N . LEU A 1 184 ? 7.067 -13.545 -7.405 1.00 89.56 184 LEU A N 1
ATOM 1408 C CA . LEU A 1 184 ? 7.388 -12.716 -8.565 1.00 89.56 184 LEU A CA 1
ATOM 1409 C C . LEU A 1 184 ? 7.398 -13.585 -9.832 1.00 89.56 184 LEU A C 1
ATOM 1411 O O . LEU A 1 184 ? 8.122 -14.579 -9.900 1.00 89.56 184 LEU A O 1
ATOM 1415 N N . LEU A 1 185 ? 6.582 -13.215 -10.816 1.00 89.19 185 LEU A N 1
ATOM 1416 C CA . LEU A 1 185 ? 6.403 -13.934 -12.078 1.00 89.19 185 LEU A CA 1
ATOM 1417 C C . LEU A 1 185 ? 7.251 -13.342 -13.202 1.00 89.19 185 LEU A C 1
ATOM 1419 O O . LEU A 1 185 ? 7.886 -14.089 -13.938 1.00 89.19 185 LEU A O 1
ATOM 1423 N N . ASP A 1 186 ? 7.238 -12.019 -13.339 1.00 91.06 186 ASP A N 1
ATOM 1424 C CA . ASP A 1 186 ? 7.976 -11.292 -14.374 1.00 91.06 186 ASP A CA 1
ATOM 1425 C C . ASP A 1 186 ? 8.234 -9.853 -13.900 1.00 91.06 186 ASP A C 1
ATOM 1427 O O . ASP A 1 186 ? 7.577 -9.377 -12.970 1.00 91.06 186 ASP A O 1
ATOM 1431 N N . PHE A 1 187 ? 9.193 -9.156 -14.498 1.00 92.75 187 PHE A N 1
ATOM 1432 C CA . PHE A 1 187 ? 9.412 -7.736 -14.239 1.00 92.75 187 PHE A CA 1
ATOM 1433 C C . PHE A 1 187 ? 10.145 -7.058 -15.398 1.00 92.75 187 PHE A C 1
ATOM 1435 O O . PHE A 1 187 ? 10.982 -7.664 -16.059 1.00 92.75 187 PHE A O 1
ATOM 1442 N N . VAL A 1 188 ? 9.885 -5.765 -15.576 1.00 92.06 188 VAL A N 1
ATOM 1443 C CA . VAL A 1 188 ? 10.644 -4.880 -16.467 1.00 92.06 188 VAL A CA 1
ATOM 1444 C C . VAL A 1 188 ? 11.248 -3.781 -15.612 1.00 92.06 188 VAL A C 1
ATOM 1446 O O . VAL A 1 188 ? 10.525 -3.089 -14.900 1.00 92.06 188 VAL A O 1
ATOM 1449 N N . SER A 1 189 ? 12.569 -3.633 -15.643 1.00 92.31 189 SER A N 1
ATOM 1450 C CA . SER A 1 189 ? 13.294 -2.624 -14.866 1.00 92.31 189 SER A CA 1
ATOM 1451 C C . SER A 1 189 ? 14.036 -1.655 -15.764 1.00 92.31 189 SER A C 1
ATOM 1453 O O . SER A 1 189 ? 14.549 -2.059 -16.803 1.00 92.31 189 SER A O 1
ATOM 1455 N N . TRP A 1 190 ? 14.187 -0.423 -15.300 1.00 89.88 190 TRP A N 1
ATOM 1456 C CA . TRP A 1 190 ? 14.940 0.617 -15.980 1.00 89.88 190 TRP A CA 1
ATOM 1457 C C . TRP A 1 190 ? 15.830 1.395 -15.021 1.00 89.88 190 TRP A C 1
ATOM 1459 O O . TRP A 1 190 ? 15.672 1.406 -13.796 1.00 89.88 190 TRP A O 1
ATOM 1469 N N . SER A 1 191 ? 16.774 2.092 -15.625 1.00 87.00 191 SER A N 1
ATOM 1470 C CA . SER A 1 191 ? 17.742 2.970 -15.006 1.00 87.00 191 SER A CA 1
ATOM 1471 C C . SER A 1 191 ? 17.861 4.263 -15.810 1.00 87.00 191 SER A C 1
ATOM 1473 O O . SER A 1 191 ? 17.395 4.377 -16.942 1.00 87.00 191 SER A O 1
ATOM 1475 N N . ARG A 1 192 ? 18.578 5.242 -15.253 1.00 83.94 192 ARG A N 1
ATOM 1476 C CA . ARG A 1 192 ? 18.930 6.468 -15.984 1.00 83.94 192 ARG A CA 1
ATOM 1477 C C . ARG A 1 192 ? 19.782 6.200 -17.231 1.00 83.94 192 ARG A C 1
ATOM 1479 O O . ARG A 1 192 ? 19.837 7.053 -18.105 1.00 83.94 192 ARG A O 1
ATOM 1486 N N . ALA A 1 193 ? 20.468 5.058 -17.317 1.00 84.94 193 ALA A N 1
ATOM 1487 C CA . ALA A 1 193 ? 21.306 4.728 -18.470 1.00 84.94 193 ALA A CA 1
ATOM 1488 C C . ALA A 1 193 ? 20.488 4.327 -19.709 1.00 84.94 193 ALA A C 1
ATOM 1490 O O . ALA A 1 193 ? 21.009 4.401 -20.819 1.00 84.94 193 ALA A O 1
ATOM 1491 N N . ASP A 1 194 ? 19.221 3.950 -19.524 1.00 86.94 194 ASP A N 1
ATOM 1492 C CA . ASP A 1 194 ? 18.332 3.506 -20.602 1.00 86.94 194 ASP A CA 1
ATOM 1493 C C . ASP A 1 194 ? 17.726 4.680 -21.393 1.00 86.94 194 ASP A C 1
ATOM 1495 O O . ASP A 1 194 ? 17.147 4.481 -22.461 1.00 86.94 194 ASP A O 1
ATOM 1499 N N . VAL A 1 195 ? 17.898 5.912 -20.897 1.00 84.94 195 VAL A N 1
ATOM 1500 C CA . VAL A 1 195 ? 17.486 7.150 -21.570 1.00 84.94 195 VAL A CA 1
ATOM 1501 C C . VAL A 1 195 ? 18.657 7.703 -22.382 1.00 84.94 195 VAL A C 1
ATOM 1503 O O . VAL A 1 195 ? 19.729 8.012 -21.849 1.00 84.94 195 VAL A O 1
ATOM 1506 N N . ALA A 1 196 ? 18.457 7.834 -23.694 1.00 84.50 196 ALA A N 1
ATOM 1507 C CA . ALA A 1 196 ? 19.502 8.272 -24.614 1.00 84.50 196 ALA A CA 1
ATOM 1508 C C . ALA A 1 196 ? 19.946 9.721 -24.343 1.00 84.50 196 ALA A C 1
ATOM 1510 O O . ALA A 1 196 ? 21.151 9.957 -24.214 1.00 84.50 196 ALA A O 1
ATOM 1511 N N . ASP A 1 197 ? 18.995 10.652 -24.200 1.00 84.12 197 ASP A N 1
ATOM 1512 C CA . ASP A 1 197 ? 19.257 12.080 -23.979 1.00 84.12 197 ASP A CA 1
ATOM 1513 C C . ASP A 1 197 ? 19.727 12.358 -22.535 1.00 84.12 197 ASP A C 1
ATOM 1515 O O . ASP A 1 197 ? 18.968 12.129 -21.590 1.00 84.12 197 ASP A O 1
ATOM 1519 N N . PRO A 1 198 ? 20.952 12.883 -22.327 1.00 82.06 198 PRO A N 1
ATOM 1520 C CA . PRO A 1 198 ? 21.461 13.261 -21.010 1.00 82.06 198 PRO A CA 1
ATOM 1521 C C . PRO A 1 198 ? 20.577 14.223 -20.205 1.00 82.06 198 PRO A C 1
ATOM 1523 O O . PRO A 1 198 ? 20.616 14.161 -18.976 1.00 82.06 198 PRO A O 1
ATOM 1526 N N . VAL A 1 199 ? 19.814 15.106 -20.858 1.00 79.25 199 VAL A N 1
ATOM 1527 C CA . VAL A 1 199 ? 18.919 16.065 -20.188 1.00 79.25 199 VAL A CA 1
ATOM 1528 C C . VAL A 1 199 ? 17.747 15.330 -19.541 1.00 79.25 199 VAL A C 1
ATOM 1530 O O . VAL A 1 199 ? 17.420 15.577 -18.378 1.00 79.25 199 VAL A O 1
ATOM 1533 N N . ASP A 1 200 ? 17.171 14.362 -20.250 1.00 76.62 200 ASP A N 1
ATOM 1534 C CA . ASP A 1 200 ? 16.044 13.576 -19.758 1.00 76.62 200 ASP A CA 1
ATOM 1535 C C . ASP A 1 200 ? 16.461 12.508 -18.739 1.00 76.62 200 ASP A C 1
ATOM 1537 O O . ASP A 1 200 ? 15.671 12.160 -17.862 1.00 76.62 200 ASP A O 1
ATOM 1541 N N . ARG A 1 201 ? 17.728 12.062 -18.730 1.00 78.81 201 ARG A N 1
ATOM 1542 C CA . ARG A 1 201 ? 18.245 11.138 -17.691 1.00 78.81 201 ARG A CA 1
ATOM 1543 C C . ARG A 1 201 ? 18.002 11.631 -16.268 1.00 78.81 201 ARG A C 1
ATOM 1545 O O . ARG A 1 201 ? 17.855 10.814 -15.366 1.00 78.81 201 ARG A O 1
ATOM 1552 N N . LEU A 1 202 ? 17.993 12.947 -16.052 1.00 74.56 202 LEU A N 1
ATOM 1553 C CA . LEU A 1 202 ? 17.755 13.541 -14.733 1.00 74.56 202 LEU A CA 1
ATOM 1554 C C . LEU A 1 202 ? 16.277 13.522 -14.327 1.00 74.56 202 LEU A C 1
ATOM 1556 O O . LEU A 1 202 ? 15.976 13.642 -13.144 1.00 74.56 202 LEU A O 1
ATOM 1560 N N . ARG A 1 203 ? 15.367 13.357 -15.290 1.00 71.75 203 ARG A N 1
ATOM 1561 C CA . ARG A 1 203 ? 13.912 13.351 -15.087 1.00 71.75 203 ARG A CA 1
ATOM 1562 C C . ARG A 1 203 ? 13.378 11.955 -14.769 1.00 71.75 203 ARG A C 1
ATOM 1564 O O . ARG A 1 203 ? 12.266 11.832 -14.266 1.00 71.75 203 ARG A O 1
ATOM 1571 N N . LEU A 1 204 ? 14.162 10.912 -15.052 1.00 77.31 204 LEU A N 1
ATOM 1572 C CA . LEU A 1 204 ? 13.803 9.525 -14.783 1.00 77.31 204 LEU A CA 1
ATOM 1573 C C . LEU A 1 204 ? 14.539 8.983 -13.551 1.00 77.31 204 LEU A C 1
ATOM 1575 O O . LEU A 1 204 ? 15.756 9.119 -13.407 1.00 77.31 204 LEU A O 1
ATOM 1579 N N . HIS A 1 205 ? 13.808 8.296 -12.678 1.00 77.69 205 HIS A N 1
ATOM 1580 C CA . HIS A 1 205 ? 14.388 7.526 -11.577 1.00 77.69 205 HIS A CA 1
ATOM 1581 C C . HIS A 1 205 ? 14.462 6.052 -11.958 1.00 77.69 205 HIS A C 1
ATOM 1583 O O . HIS A 1 205 ? 13.633 5.558 -12.722 1.00 77.69 205 HIS A O 1
ATOM 1589 N N . ALA A 1 206 ? 15.448 5.339 -11.410 1.00 82.19 206 ALA A N 1
ATOM 1590 C CA . ALA A 1 206 ? 15.502 3.892 -11.571 1.00 82.19 206 ALA A CA 1
ATOM 1591 C C . ALA A 1 206 ? 14.250 3.255 -10.952 1.00 82.19 206 ALA A C 1
ATOM 1593 O O . ALA A 1 206 ? 13.845 3.608 -9.840 1.00 82.19 206 ALA A O 1
ATOM 1594 N N . GLY A 1 207 ? 13.653 2.308 -11.662 1.00 88.12 207 GLY A N 1
ATOM 1595 C CA . GLY A 1 207 ? 12.396 1.701 -11.256 1.00 88.12 207 GLY A CA 1
ATOM 1596 C C . GLY A 1 207 ? 12.154 0.367 -11.937 1.00 88.12 207 GLY A C 1
ATOM 1597 O O . GLY A 1 207 ? 12.945 -0.083 -12.767 1.00 88.12 207 GLY A O 1
ATOM 1598 N N . CYS A 1 208 ? 11.072 -0.292 -11.550 1.00 89.56 208 CYS A N 1
ATOM 1599 C CA . CYS A 1 208 ? 10.565 -1.449 -12.256 1.00 89.56 208 CYS A CA 1
ATOM 1600 C C . CYS A 1 208 ? 9.045 -1.566 -12.158 1.00 89.56 208 CYS A C 1
ATOM 1602 O O . CYS A 1 208 ? 8.422 -1.123 -11.193 1.00 89.56 208 CYS A O 1
ATOM 1604 N N . ILE A 1 209 ? 8.466 -2.222 -13.159 1.00 89.56 209 ILE A N 1
ATOM 1605 C CA . ILE A 1 209 ? 7.135 -2.810 -13.084 1.00 89.56 209 ILE A CA 1
ATOM 1606 C C . ILE A 1 209 ? 7.328 -4.300 -12.830 1.00 89.56 209 ILE A C 1
ATOM 1608 O O . ILE A 1 209 ? 7.942 -4.994 -13.637 1.00 89.56 209 ILE A O 1
ATOM 1612 N N . ALA A 1 210 ? 6.828 -4.786 -11.702 1.00 90.19 210 ALA A N 1
ATOM 1613 C CA . ALA A 1 210 ? 6.951 -6.167 -11.266 1.00 90.19 210 ALA A CA 1
ATOM 1614 C C . ALA A 1 210 ? 5.573 -6.829 -11.224 1.00 90.19 210 ALA A C 1
ATOM 1616 O O . ALA A 1 210 ? 4.621 -6.284 -10.675 1.00 90.19 210 ALA A O 1
ATOM 1617 N N . LEU A 1 211 ? 5.456 -8.015 -11.805 1.00 89.19 211 LEU A N 1
ATOM 1618 C CA . LEU A 1 211 ? 4.228 -8.792 -11.848 1.00 89.19 211 LEU A CA 1
ATOM 1619 C C . LEU A 1 211 ? 4.347 -9.984 -10.906 1.00 89.19 211 LEU A C 1
ATOM 1621 O O . LEU A 1 211 ? 5.195 -10.850 -11.102 1.00 89.19 211 LEU A O 1
ATOM 1625 N N . THR A 1 212 ? 3.458 -10.072 -9.928 1.00 87.62 212 THR A N 1
ATOM 1626 C CA . THR A 1 212 ? 3.294 -11.246 -9.070 1.00 87.62 212 THR A CA 1
ATOM 1627 C C . THR A 1 212 ? 2.029 -12.016 -9.452 1.00 87.62 212 THR A C 1
ATOM 1629 O O . THR A 1 212 ? 1.304 -11.674 -10.401 1.00 87.62 212 THR A O 1
ATOM 1632 N N . ARG A 1 213 ? 1.722 -13.097 -8.729 1.00 83.81 213 ARG A N 1
ATOM 1633 C CA . ARG A 1 213 ? 0.483 -13.844 -8.966 1.00 83.81 213 ARG A CA 1
ATOM 1634 C C . ARG A 1 213 ? -0.750 -12.999 -8.668 1.00 83.81 213 ARG A C 1
ATOM 1636 O O . ARG A 1 213 ? -1.753 -13.179 -9.355 1.00 83.81 213 ARG A O 1
ATOM 1643 N N . ARG A 1 214 ? -0.690 -12.102 -7.680 1.00 78.81 214 ARG A N 1
ATOM 1644 C CA . ARG A 1 214 ? -1.851 -11.315 -7.226 1.00 78.81 214 ARG A CA 1
ATOM 1645 C C . ARG A 1 214 ? -1.762 -9.827 -7.551 1.00 78.81 214 ARG A C 1
ATOM 1647 O O . ARG A 1 214 ? -2.801 -9.183 -7.680 1.00 78.81 214 ARG A O 1
ATOM 1654 N N . PHE A 1 215 ? -0.563 -9.288 -7.733 1.00 83.44 215 PHE A N 1
ATOM 1655 C CA . PHE A 1 215 ? -0.337 -7.853 -7.860 1.00 83.44 215 PHE A CA 1
ATOM 1656 C C . PHE A 1 215 ? 0.485 -7.512 -9.102 1.00 83.44 215 PHE A C 1
ATOM 1658 O O . PHE A 1 215 ? 1.322 -8.281 -9.566 1.00 83.44 215 PHE A O 1
ATOM 1665 N N . LEU A 1 216 ? 0.231 -6.328 -9.638 1.00 84.12 216 LEU A N 1
ATOM 1666 C CA . LEU A 1 216 ? 1.150 -5.567 -10.462 1.00 84.12 216 LEU A CA 1
ATOM 1667 C C . LEU A 1 216 ? 1.728 -4.475 -9.559 1.00 84.12 216 LEU A C 1
ATOM 1669 O O . LEU A 1 216 ? 0.985 -3.749 -8.904 1.00 84.12 216 LEU A O 1
ATOM 1673 N N . MET A 1 217 ? 3.044 -4.392 -9.477 1.00 85.00 217 MET A N 1
ATOM 1674 C CA . MET A 1 217 ? 3.753 -3.504 -8.570 1.00 85.00 217 MET A CA 1
ATOM 1675 C C . MET A 1 217 ? 4.569 -2.498 -9.368 1.00 85.00 217 MET A C 1
ATOM 1677 O O . MET A 1 217 ? 5.332 -2.886 -10.250 1.00 85.00 217 MET A O 1
ATOM 1681 N N . LEU A 1 218 ? 4.442 -1.218 -9.038 1.00 84.44 218 LEU A N 1
ATOM 1682 C CA . LEU A 1 218 ? 5.283 -0.154 -9.584 1.00 84.44 218 LEU A CA 1
ATOM 1683 C C . LEU A 1 218 ? 6.279 0.235 -8.507 1.00 84.44 218 LEU A C 1
ATOM 1685 O O . LEU A 1 218 ? 5.888 0.789 -7.484 1.00 84.44 218 LEU A O 1
ATOM 1689 N N . VAL A 1 219 ? 7.549 -0.088 -8.708 1.00 83.31 219 VAL A N 1
ATOM 1690 C CA . VAL A 1 219 ? 8.600 0.116 -7.714 1.00 83.31 219 VAL A CA 1
ATOM 1691 C C . VAL A 1 219 ? 9.552 1.183 -8.216 1.00 83.31 219 VAL A C 1
ATOM 1693 O O . VAL A 1 219 ? 10.098 1.071 -9.311 1.00 83.31 219 VAL A O 1
ATOM 1696 N N . ARG A 1 220 ? 9.802 2.200 -7.396 1.00 80.75 220 ARG A N 1
ATOM 1697 C CA . ARG A 1 220 ? 10.843 3.197 -7.652 1.00 80.75 220 ARG A CA 1
ATOM 1698 C C . ARG A 1 220 ? 11.947 3.050 -6.614 1.00 80.75 220 ARG A C 1
ATOM 1700 O O . ARG A 1 220 ? 11.670 2.904 -5.424 1.00 80.75 220 ARG A O 1
ATOM 1707 N N . ALA A 1 221 ? 13.195 3.074 -7.071 1.00 73.12 221 ALA A N 1
ATOM 1708 C CA . ALA A 1 221 ? 14.348 3.059 -6.184 1.00 73.12 221 ALA A CA 1
ATOM 1709 C C . ALA A 1 221 ? 14.411 4.361 -5.371 1.00 73.12 221 ALA A C 1
ATOM 1711 O O . ALA A 1 221 ? 14.194 5.442 -5.918 1.00 73.12 221 ALA A O 1
ATOM 1712 N N . ASP A 1 222 ? 14.748 4.253 -4.086 1.00 65.75 222 ASP A N 1
ATOM 1713 C CA . ASP A 1 222 ? 15.049 5.416 -3.246 1.00 65.75 222 ASP A CA 1
ATOM 1714 C C . ASP A 1 222 ? 16.378 6.043 -3.713 1.00 65.75 222 ASP A C 1
ATOM 1716 O O . ASP A 1 222 ? 17.424 5.386 -3.670 1.00 65.75 222 ASP A O 1
ATOM 1720 N N . ASP A 1 223 ? 16.344 7.288 -4.202 1.00 60.44 223 ASP A N 1
ATOM 1721 C CA . ASP A 1 223 ? 17.538 8.060 -4.567 1.00 60.44 223 ASP A CA 1
ATOM 1722 C C . ASP A 1 223 ? 17.800 9.118 -3.475 1.00 60.44 223 ASP A C 1
ATOM 1724 O O . ASP A 1 223 ? 16.986 10.024 -3.272 1.00 60.44 223 ASP A O 1
ATOM 1728 N N . PRO A 1 224 ? 18.934 9.050 -2.751 1.00 53.31 224 PRO A N 1
ATOM 1729 C CA . PRO A 1 224 ? 19.296 10.043 -1.742 1.00 53.31 224 PRO A CA 1
ATOM 1730 C C . PRO A 1 224 ? 19.350 11.487 -2.265 1.00 53.31 224 PRO A C 1
ATOM 1732 O O . PRO A 1 224 ? 19.251 12.412 -1.455 1.00 53.31 224 PRO A O 1
ATOM 1735 N N . ALA A 1 225 ? 19.514 11.686 -3.579 1.00 52.53 225 ALA A N 1
ATOM 1736 C CA . ALA A 1 225 ? 19.495 12.999 -4.220 1.00 52.53 225 ALA A CA 1
ATOM 1737 C C . ALA A 1 225 ? 18.095 13.647 -4.246 1.00 52.53 225 ALA A C 1
ATOM 1739 O O . ALA A 1 225 ? 18.002 14.871 -4.289 1.00 52.53 225 ALA A O 1
ATOM 1740 N N . ASP A 1 226 ? 17.022 12.861 -4.105 1.00 50.91 226 ASP A N 1
ATOM 1741 C CA . ASP A 1 226 ? 15.622 13.321 -4.156 1.00 50.91 226 ASP A CA 1
ATOM 1742 C C . ASP A 1 226 ? 15.155 13.963 -2.834 1.00 50.91 226 ASP A C 1
ATOM 1744 O O . ASP A 1 226 ? 13.990 14.310 -2.657 1.00 50.91 226 ASP A O 1
ATOM 1748 N N . ARG A 1 227 ? 16.060 14.134 -1.860 1.00 47.44 227 ARG A N 1
ATOM 1749 C CA . ARG A 1 227 ? 15.759 14.720 -0.541 1.00 47.44 227 ARG A CA 1
ATOM 1750 C C . ARG A 1 227 ? 15.535 16.238 -0.568 1.00 47.44 227 ARG A C 1
ATOM 1752 O O . ARG A 1 227 ? 15.244 16.809 0.482 1.00 47.44 227 ARG A O 1
ATOM 1759 N N . ALA A 1 228 ? 15.677 16.886 -1.721 1.00 37.41 228 ALA A N 1
ATOM 1760 C CA . ALA A 1 228 ? 15.540 18.328 -1.876 1.00 37.41 228 ALA A CA 1
ATOM 1761 C C . ALA A 1 228 ? 14.453 18.670 -2.908 1.00 37.41 228 ALA A C 1
ATOM 1763 O O . ALA A 1 228 ? 14.715 18.644 -4.104 1.00 37.41 228 ALA A O 1
ATOM 1764 N N . GLY A 1 229 ? 13.260 19.040 -2.438 1.00 34.81 229 GLY A N 1
ATOM 1765 C CA . GLY A 1 229 ? 12.249 19.705 -3.269 1.00 34.81 229 GLY A CA 1
ATOM 1766 C C . GLY A 1 229 ? 10.846 19.127 -3.123 1.00 34.81 229 GLY A C 1
ATOM 1767 O O . GLY A 1 229 ? 10.588 18.029 -3.587 1.00 34.81 229 GLY A O 1
ATOM 1768 N N . GLU A 1 230 ? 9.988 19.915 -2.474 1.00 30.94 230 GLU A N 1
ATOM 1769 C CA . GLU A 1 230 ? 8.518 19.927 -2.522 1.00 30.94 230 GLU A CA 1
ATOM 1770 C C . GLU A 1 230 ? 7.750 18.611 -2.289 1.00 30.94 230 GLU A C 1
ATOM 1772 O O . GLU A 1 230 ? 7.800 17.638 -3.037 1.00 30.94 230 GLU A O 1
ATOM 1777 N N . ALA A 1 231 ? 6.950 18.630 -1.219 1.00 36.09 231 ALA A N 1
ATOM 1778 C CA . ALA A 1 231 ? 5.885 17.676 -0.956 1.00 36.09 231 ALA A CA 1
ATOM 1779 C C . ALA A 1 231 ? 4.733 17.904 -1.950 1.00 36.09 231 ALA A C 1
ATOM 1781 O O . ALA A 1 231 ? 3.698 18.455 -1.591 1.00 36.09 231 ALA A O 1
ATOM 1782 N N . ASP A 1 232 ? 4.940 17.529 -3.208 1.00 34.16 232 ASP A N 1
ATOM 1783 C CA . ASP A 1 232 ? 3.856 17.388 -4.172 1.00 34.16 232 ASP A CA 1
ATOM 1784 C C . ASP A 1 232 ? 3.303 15.957 -4.088 1.00 34.16 232 ASP A C 1
ATOM 1786 O O . ASP A 1 232 ? 4.058 14.990 -3.952 1.00 34.16 232 ASP A O 1
ATOM 1790 N N . LEU A 1 233 ? 1.983 15.805 -4.175 1.00 36.66 233 LEU A N 1
ATOM 1791 C CA . LEU A 1 233 ? 1.306 14.507 -4.304 1.00 36.66 233 LEU A CA 1
ATOM 1792 C C . LEU A 1 233 ? 1.636 13.825 -5.647 1.00 36.66 233 LEU A C 1
ATOM 1794 O O . LEU A 1 233 ? 1.418 12.625 -5.793 1.00 36.66 233 LEU A O 1
ATOM 1798 N N . ALA A 1 234 ? 2.263 14.550 -6.584 1.00 37.78 234 ALA A N 1
ATOM 1799 C CA . ALA A 1 234 ? 3.001 13.990 -7.725 1.00 37.78 234 ALA A CA 1
ATOM 1800 C C . ALA A 1 234 ? 4.251 13.172 -7.308 1.00 37.78 234 ALA A C 1
ATOM 1802 O O . ALA A 1 234 ? 4.890 12.500 -8.124 1.00 37.78 234 ALA A O 1
ATOM 1803 N N . GLY A 1 235 ? 4.597 13.207 -6.019 1.00 40.62 235 GLY A N 1
ATOM 1804 C CA . GLY A 1 235 ? 5.673 12.487 -5.365 1.00 40.62 235 GLY A CA 1
ATOM 1805 C C . GLY A 1 235 ? 5.417 10.988 -5.284 1.00 40.62 235 GLY A C 1
ATOM 1806 O O . GLY A 1 235 ? 5.111 10.437 -4.227 1.00 40.62 235 GLY A O 1
ATOM 1807 N N . TYR A 1 236 ? 5.759 10.304 -6.369 1.00 45.28 236 TYR A N 1
ATOM 1808 C CA . TYR A 1 236 ? 6.221 8.911 -6.405 1.00 45.28 236 TYR A CA 1
ATOM 1809 C C . TYR A 1 236 ? 7.479 8.667 -5.541 1.00 45.28 236 TYR A C 1
ATOM 1811 O O . TYR A 1 236 ? 8.325 7.841 -5.867 1.00 45.28 236 TYR A O 1
ATOM 1819 N N . ASN A 1 237 ? 7.698 9.448 -4.484 1.00 42.06 237 ASN A N 1
ATOM 1820 C CA . ASN A 1 237 ? 9.041 9.720 -4.000 1.00 42.06 237 ASN A CA 1
ATOM 1821 C C . ASN A 1 237 ? 9.623 8.633 -3.107 1.00 42.06 237 ASN A C 1
ATOM 1823 O O . ASN A 1 237 ? 10.818 8.707 -2.857 1.00 42.06 237 ASN A O 1
ATOM 1827 N N . ARG A 1 238 ? 8.863 7.612 -2.678 1.00 53.50 238 ARG A N 1
ATOM 1828 C CA . ARG A 1 238 ? 9.402 6.410 -2.011 1.00 53.50 238 ARG A CA 1
ATOM 1829 C C . ARG A 1 238 ? 8.464 5.214 -2.174 1.00 53.50 238 ARG A C 1
ATOM 1831 O O . ARG A 1 238 ? 7.315 5.285 -1.750 1.00 53.50 238 ARG A O 1
ATOM 1838 N N . GLY A 1 239 ? 8.976 4.086 -2.666 1.00 61.72 239 GLY A N 1
ATOM 1839 C CA . GLY A 1 239 ? 8.366 2.777 -2.418 1.00 61.72 239 GLY A CA 1
ATOM 1840 C C . GLY A 1 239 ? 7.737 2.078 -3.623 1.00 61.72 239 GLY A C 1
ATOM 1841 O O . GLY A 1 239 ? 8.187 2.225 -4.758 1.00 61.72 239 GLY A O 1
ATOM 1842 N N . ALA A 1 240 ? 6.748 1.236 -3.321 1.00 62.03 240 ALA A N 1
ATOM 1843 C CA . ALA A 1 240 ? 6.037 0.407 -4.282 1.00 62.03 240 ALA A CA 1
ATOM 1844 C C . ALA A 1 240 ? 4.544 0.739 -4.262 1.00 62.03 240 ALA A C 1
ATOM 1846 O O . ALA A 1 240 ? 3.944 0.822 -3.192 1.00 62.03 240 ALA A O 1
ATOM 1847 N N . VAL A 1 241 ? 3.948 0.901 -5.438 1.00 69.62 241 VAL A N 1
ATOM 1848 C CA . VAL A 1 241 ? 2.497 0.986 -5.614 1.00 69.62 241 VAL A CA 1
ATOM 1849 C C . VAL A 1 241 ? 1.982 -0.391 -5.978 1.00 69.62 241 VAL A C 1
ATOM 1851 O O . VAL A 1 241 ? 2.522 -1.034 -6.874 1.00 69.62 241 VAL A O 1
ATOM 1854 N N . PHE A 1 242 ? 0.931 -0.827 -5.296 1.00 70.62 242 PHE A N 1
ATOM 1855 C CA . PHE A 1 242 ? 0.327 -2.136 -5.485 1.00 70.62 242 PHE A CA 1
ATOM 1856 C C . PHE A 1 242 ? -0.980 -2.008 -6.246 1.00 70.62 242 PHE A C 1
ATOM 1858 O O . PHE A 1 242 ? -1.910 -1.340 -5.802 1.00 70.62 242 PHE A O 1
ATOM 1865 N N . LEU A 1 243 ? -1.072 -2.705 -7.368 1.00 71.81 243 LEU A N 1
ATOM 1866 C CA . LEU A 1 243 ? -2.256 -2.764 -8.205 1.00 71.81 243 LEU A CA 1
ATOM 18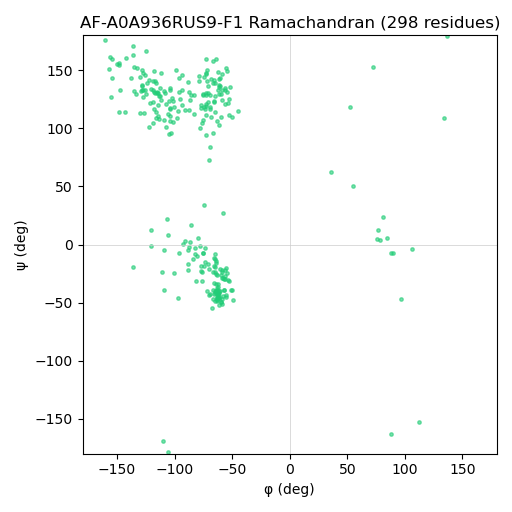67 C C . LEU A 1 243 ? -2.742 -4.211 -8.195 1.00 71.81 243 LEU A C 1
ATOM 1869 O O . LEU A 1 243 ? -2.086 -5.099 -8.739 1.00 71.81 243 LEU A O 1
ATOM 1873 N N . ASN A 1 244 ? -3.863 -4.497 -7.532 1.00 70.50 244 ASN A N 1
ATOM 1874 C CA . ASN A 1 244 ? -4.375 -5.866 -7.526 1.00 70.50 244 ASN A CA 1
ATOM 1875 C C . ASN A 1 244 ? -4.923 -6.234 -8.910 1.00 70.50 244 ASN A C 1
ATOM 1877 O O . ASN A 1 244 ? -5.752 -5.526 -9.476 1.00 70.50 244 ASN A O 1
ATOM 1881 N N . ARG A 1 245 ? -4.497 -7.394 -9.411 1.00 73.94 245 ARG A N 1
ATOM 1882 C CA . ARG A 1 245 ? -4.911 -7.972 -10.695 1.00 73.94 245 ARG A CA 1
ATOM 1883 C C . ARG A 1 245 ? -6.394 -8.355 -10.772 1.00 73.94 245 ARG A C 1
ATOM 1885 O O . ARG A 1 245 ? -6.889 -8.648 -11.852 1.00 73.94 245 ARG A O 1
ATOM 1892 N N . ASN A 1 246 ? -7.097 -8.374 -9.644 1.00 69.69 246 ASN A N 1
ATOM 1893 C CA . ASN A 1 246 ? -8.548 -8.532 -9.570 1.00 69.69 246 ASN A CA 1
ATOM 1894 C C . ASN A 1 246 ? -9.298 -7.288 -10.068 1.00 69.69 246 ASN A C 1
ATOM 1896 O O . ASN A 1 246 ? -10.499 -7.369 -10.319 1.00 69.69 246 ASN A O 1
ATOM 1900 N N . TYR A 1 247 ? -8.622 -6.143 -10.179 1.00 70.88 247 TYR A N 1
ATOM 1901 C CA . TYR A 1 247 ? -9.164 -4.951 -10.816 1.00 70.88 247 TYR A CA 1
ATOM 1902 C C . TYR A 1 247 ? -8.741 -4.928 -12.280 1.00 70.88 247 TYR A C 1
ATOM 1904 O O . TYR A 1 247 ? -7.649 -5.377 -12.626 1.00 70.88 247 TYR A O 1
ATOM 1912 N N . ALA A 1 248 ? -9.611 -4.400 -13.142 1.00 71.88 248 ALA A N 1
ATOM 1913 C CA . ALA A 1 248 ? -9.237 -4.141 -14.523 1.00 71.88 248 ALA A CA 1
ATOM 1914 C C . ALA A 1 248 ? -8.049 -3.175 -14.524 1.00 71.88 248 ALA A C 1
ATOM 1916 O O . ALA A 1 248 ? -8.124 -2.114 -13.909 1.00 71.88 248 ALA A O 1
ATOM 1917 N N . ILE A 1 249 ? -6.958 -3.566 -15.172 1.00 74.31 249 ILE A N 1
ATOM 1918 C CA . ILE A 1 249 ? -5.789 -2.715 -15.373 1.00 74.31 249 ILE A CA 1
ATOM 1919 C C . ILE A 1 249 ? -5.775 -2.373 -16.858 1.00 74.31 249 ILE A C 1
ATOM 1921 O O . ILE A 1 249 ? -5.955 -3.259 -17.686 1.00 74.31 249 ILE A O 1
ATOM 1925 N N . ALA A 1 250 ? -5.596 -1.108 -17.206 1.00 73.62 250 ALA A N 1
ATOM 1926 C CA . ALA A 1 250 ? -5.377 -0.685 -18.579 1.00 73.62 250 ALA A CA 1
ATOM 1927 C C . ALA A 1 250 ? -4.134 0.188 -18.653 1.00 73.62 250 ALA A C 1
ATOM 1929 O O . ALA A 1 250 ? -3.918 1.021 -17.783 1.00 73.62 250 ALA A O 1
ATOM 1930 N N . GLY A 1 251 ? -3.311 -0.036 -19.673 1.00 72.94 251 GLY A N 1
ATOM 1931 C CA . GLY A 1 251 ? -2.132 0.769 -19.952 1.00 72.94 251 GLY A CA 1
ATOM 1932 C C . GLY A 1 251 ? -2.279 1.419 -21.315 1.00 72.94 251 GLY A C 1
ATOM 1933 O O . GLY A 1 251 ? -2.624 0.728 -22.277 1.00 72.94 251 GLY A O 1
ATOM 1934 N N . ARG A 1 252 ? -2.002 2.715 -21.406 1.00 75.06 252 ARG A N 1
ATOM 1935 C CA . ARG A 1 252 ? -1.739 3.371 -22.687 1.00 75.06 252 ARG A CA 1
ATOM 1936 C C . ARG A 1 252 ? -0.461 4.175 -22.590 1.00 75.06 252 ARG A C 1
ATOM 1938 O O . ARG A 1 252 ? -0.144 4.729 -21.542 1.00 75.06 252 ARG A O 1
ATOM 1945 N N . ASP A 1 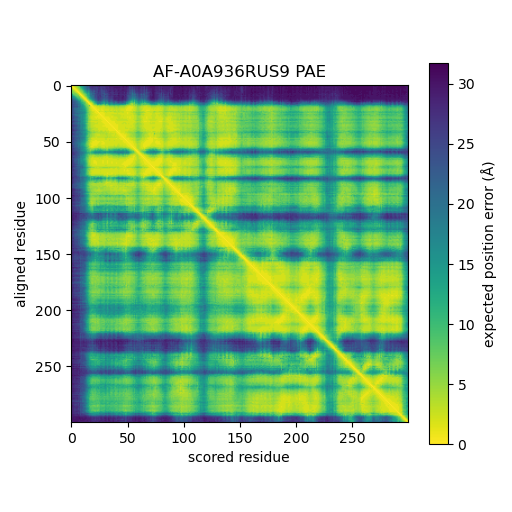253 ? 0.263 4.190 -23.690 1.00 74.19 253 ASP A N 1
ATOM 1946 C CA . ASP A 1 253 ? 1.512 4.913 -23.787 1.00 74.19 253 ASP A CA 1
ATOM 1947 C C . ASP A 1 253 ? 1.259 6.289 -24.406 1.00 74.19 253 ASP A C 1
ATOM 1949 O O . ASP A 1 253 ? 0.657 6.399 -25.479 1.00 74.19 253 ASP A O 1
ATOM 1953 N N . LEU A 1 254 ? 1.686 7.335 -23.707 1.00 69.50 254 LEU A N 1
ATOM 1954 C CA . LEU A 1 254 ? 1.754 8.687 -24.228 1.00 69.50 254 LEU A CA 1
ATOM 1955 C C . LEU A 1 254 ? 3.210 8.985 -24.563 1.00 69.50 254 LEU A C 1
ATOM 1957 O O . LEU A 1 254 ? 3.995 9.399 -23.705 1.00 69.50 254 LEU A O 1
ATOM 1961 N N . SER A 1 255 ? 3.555 8.792 -25.834 1.00 71.44 255 SER A N 1
ATOM 1962 C CA . SER A 1 255 ? 4.923 9.019 -26.277 1.00 71.44 255 SER A CA 1
ATOM 1963 C C . SER A 1 255 ? 5.308 10.490 -26.150 1.00 71.44 255 SER A C 1
ATOM 1965 O O . SER A 1 255 ? 4.625 11.389 -26.657 1.00 71.44 255 SER A O 1
ATOM 1967 N N . LYS A 1 256 ? 6.434 10.725 -25.480 1.00 62.88 256 LYS A N 1
ATOM 1968 C CA . LYS A 1 256 ? 7.169 11.988 -25.504 1.00 62.88 256 LYS A CA 1
ATOM 1969 C C . LYS A 1 256 ? 8.603 11.613 -25.853 1.00 62.88 256 LYS A C 1
ATOM 1971 O O . LYS A 1 256 ? 9.132 10.659 -25.293 1.00 62.88 256 LYS A O 1
ATOM 1976 N N . ASP A 1 257 ? 9.216 12.322 -26.799 1.00 64.75 257 ASP A N 1
ATOM 1977 C CA . ASP A 1 257 ? 10.570 12.015 -27.275 1.00 64.75 257 ASP A CA 1
ATOM 1978 C C . ASP A 1 257 ? 11.531 11.729 -26.096 1.00 64.75 257 ASP A C 1
ATOM 1980 O O . ASP A 1 257 ? 11.777 12.602 -25.268 1.00 64.75 257 ASP A O 1
ATOM 1984 N N . GLY A 1 258 ? 12.042 10.493 -25.998 1.00 71.44 258 GLY A N 1
ATOM 1985 C CA . GLY A 1 258 ? 13.035 10.060 -25.002 1.00 71.44 258 GLY A CA 1
ATOM 1986 C C . GLY A 1 258 ? 12.481 9.372 -23.744 1.00 71.44 258 GLY A C 1
ATOM 1987 O O . GLY A 1 258 ? 13.006 8.322 -23.352 1.00 71.44 258 GLY A O 1
ATOM 1988 N N . ILE A 1 259 ? 11.450 9.940 -23.112 1.00 78.69 259 ILE A N 1
ATOM 1989 C CA . ILE A 1 259 ? 10.752 9.358 -21.952 1.00 78.69 259 ILE A CA 1
ATOM 1990 C C . ILE A 1 259 ? 9.265 9.313 -22.259 1.00 78.69 259 ILE A C 1
ATOM 1992 O O . ILE A 1 259 ? 8.594 10.343 -22.281 1.00 78.69 259 ILE A O 1
ATOM 1996 N N . ASP A 1 260 ? 8.752 8.104 -22.390 1.00 82.62 260 ASP A N 1
ATOM 1997 C CA . ASP A 1 260 ? 7.338 7.843 -22.565 1.00 82.62 260 ASP A CA 1
ATOM 1998 C C . ASP A 1 260 ? 6.607 7.936 -21.214 1.00 82.62 260 ASP A C 1
ATOM 2000 O O . ASP A 1 260 ? 7.150 7.600 -20.154 1.00 82.62 260 ASP A O 1
ATOM 2004 N N . GLU A 1 261 ? 5.370 8.430 -21.233 1.00 81.56 261 GLU A N 1
ATOM 2005 C CA . GLU A 1 261 ? 4.499 8.466 -20.059 1.00 81.56 261 GLU A CA 1
ATOM 2006 C C . GLU A 1 261 ? 3.457 7.358 -20.182 1.00 81.56 261 GLU A C 1
ATOM 2008 O O . GLU A 1 261 ? 2.504 7.442 -20.955 1.00 81.56 261 GLU A O 1
ATOM 2013 N N . LEU A 1 262 ? 3.638 6.304 -19.394 1.00 81.50 262 LEU A N 1
ATOM 2014 C CA . LEU A 1 262 ? 2.694 5.207 -19.324 1.00 81.50 262 LEU A CA 1
ATOM 2015 C C . LEU A 1 262 ? 1.566 5.568 -18.363 1.00 81.50 262 LEU A C 1
ATOM 2017 O O . LEU A 1 262 ? 1.766 5.631 -17.149 1.00 81.50 262 LEU A O 1
ATOM 2021 N N . GLU A 1 263 ? 0.366 5.742 -18.897 1.00 80.88 263 GLU A N 1
ATOM 2022 C CA . GLU A 1 263 ? -0.834 5.909 -18.090 1.00 80.88 263 GLU A CA 1
ATOM 2023 C C . GLU A 1 263 ? -1.416 4.538 -17.755 1.00 80.88 263 GLU A C 1
ATOM 2025 O O . GLU A 1 263 ? -1.858 3.794 -18.635 1.00 80.88 263 GLU A O 1
ATOM 2030 N N . ILE A 1 264 ? -1.417 4.206 -16.466 1.00 79.12 264 ILE A N 1
ATOM 2031 C CA . ILE A 1 264 ? -2.002 2.991 -15.912 1.00 79.12 264 ILE A CA 1
ATOM 2032 C C . ILE A 1 264 ? -3.302 3.362 -15.205 1.00 79.12 264 ILE A C 1
ATOM 2034 O O . ILE A 1 264 ? -3.300 4.019 -14.164 1.00 79.12 264 ILE A O 1
ATOM 2038 N N . LEU A 1 265 ? -4.417 2.902 -15.759 1.00 78.75 265 LEU A N 1
ATOM 2039 C CA . LEU A 1 265 ? -5.734 2.964 -15.141 1.00 78.75 265 LEU A CA 1
ATOM 2040 C C . LEU A 1 265 ? -5.999 1.659 -14.390 1.00 78.75 265 LEU A C 1
ATOM 2042 O O . LEU A 1 265 ? -5.811 0.578 -14.949 1.00 78.75 265 LEU A O 1
ATOM 2046 N N . VAL A 1 266 ? -6.473 1.748 -13.150 1.00 76.94 266 VAL A N 1
ATOM 2047 C CA . VAL A 1 266 ? -6.852 0.581 -12.345 1.00 76.94 266 VAL A CA 1
ATOM 2048 C C . VAL A 1 266 ? -8.259 0.739 -11.804 1.00 76.94 266 VAL A C 1
ATOM 2050 O O . VAL A 1 266 ? -8.596 1.770 -11.232 1.00 76.94 266 VAL A O 1
ATOM 2053 N N . GLY A 1 267 ? -9.060 -0.316 -11.935 1.00 73.81 267 GLY A N 1
ATOM 2054 C CA . GLY A 1 267 ? -10.436 -0.361 -11.458 1.00 73.81 267 GLY A CA 1
ATOM 2055 C C . GLY A 1 267 ? -11.446 0.149 -12.482 1.00 73.81 267 GLY A C 1
ATOM 2056 O O . GLY A 1 267 ? -11.188 0.205 -13.682 1.00 73.81 267 GLY A O 1
ATOM 2057 N N . GLN A 1 268 ? -12.641 0.458 -11.990 1.00 73.25 268 GLN A N 1
ATOM 2058 C CA . GLN A 1 268 ? -13.733 1.068 -12.745 1.00 73.25 268 GLN A CA 1
ATOM 2059 C C . GLN A 1 268 ? -14.335 2.185 -11.896 1.00 73.25 268 GLN A C 1
ATOM 2061 O O . GLN A 1 268 ? -14.296 2.109 -10.665 1.00 73.25 268 GLN A O 1
ATOM 2066 N N . GLU A 1 269 ? -14.911 3.196 -12.544 1.00 74.12 269 GLU A N 1
ATOM 2067 C CA . GLU A 1 269 ? -15.612 4.286 -11.859 1.00 74.12 269 GLU A CA 1
ATOM 2068 C C . GLU A 1 269 ? -16.657 3.730 -10.869 1.00 74.12 269 GLU A C 1
ATOM 2070 O O . GLU A 1 269 ? -17.388 2.797 -11.220 1.00 74.12 269 GLU A O 1
ATOM 2075 N N . PRO A 1 270 ? -16.748 4.263 -9.632 1.00 71.06 270 PRO A N 1
ATOM 2076 C CA . PRO A 1 270 ? -16.063 5.454 -9.099 1.00 71.06 270 PRO A CA 1
ATOM 2077 C C . PRO A 1 270 ? -14.704 5.180 -8.416 1.00 71.06 270 PRO A C 1
ATOM 2079 O O . PRO A 1 270 ? -14.100 6.089 -7.845 1.00 71.06 270 PRO A O 1
ATOM 2082 N N . GLN A 1 271 ? -14.243 3.925 -8.411 1.00 70.88 271 GLN A N 1
ATOM 2083 C CA . GLN A 1 271 ? -13.000 3.487 -7.755 1.00 70.88 271 GLN A CA 1
ATOM 2084 C C . GLN A 1 271 ? -11.768 3.626 -8.654 1.00 70.88 271 GLN A C 1
ATOM 2086 O O . GLN A 1 271 ? -10.675 3.250 -8.232 1.00 70.88 271 GLN A O 1
ATOM 2091 N N . SER A 1 272 ? -11.939 4.067 -9.902 1.00 75.88 272 SER A N 1
ATOM 2092 C CA . SER A 1 272 ? -10.834 4.173 -10.845 1.00 75.88 272 SER A CA 1
ATOM 2093 C C . SER A 1 272 ? -9.775 5.117 -10.310 1.00 75.88 272 SER A C 1
ATOM 2095 O O . SER A 1 272 ? -10.053 6.256 -9.935 1.00 75.88 272 SER A O 1
ATOM 2097 N N . SER A 1 273 ? -8.547 4.628 -10.338 1.00 75.38 273 SER A N 1
ATOM 2098 C CA . SER A 1 273 ? -7.357 5.407 -10.050 1.00 75.38 273 SER A CA 1
ATOM 2099 C C . SER A 1 273 ? -6.480 5.401 -11.291 1.00 75.38 273 SER A C 1
ATOM 2101 O O . SER A 1 273 ? -6.357 4.377 -11.971 1.00 75.38 273 SER A O 1
ATOM 2103 N N . MET A 1 274 ? -5.869 6.542 -11.585 1.00 77.31 274 MET A N 1
ATOM 2104 C CA . MET A 1 274 ? -4.941 6.690 -12.697 1.00 77.31 274 MET A CA 1
ATOM 2105 C C . MET A 1 274 ? -3.563 7.031 -12.159 1.00 77.31 274 MET A C 1
ATOM 2107 O O . MET A 1 274 ? -3.413 7.824 -11.230 1.00 77.31 274 MET A O 1
ATOM 2111 N N . VAL A 1 275 ? -2.560 6.414 -12.758 1.00 75.56 275 VAL A N 1
ATOM 2112 C CA . VAL A 1 275 ? -1.166 6.583 -12.399 1.00 75.56 275 VAL A CA 1
ATOM 2113 C C . VAL A 1 275 ? -0.362 6.795 -13.659 1.00 75.56 275 VAL A C 1
ATOM 2115 O O . VAL A 1 275 ? -0.409 5.969 -14.565 1.00 75.56 275 VAL A O 1
ATOM 2118 N N . ASN A 1 276 ? 0.450 7.842 -13.657 1.00 78.25 276 ASN A N 1
ATOM 2119 C CA . ASN A 1 276 ? 1.369 8.110 -14.745 1.00 78.25 276 ASN A CA 1
ATOM 2120 C C . ASN A 1 276 ? 2.768 7.661 -14.333 1.00 78.25 276 ASN A C 1
ATOM 2122 O O . ASN A 1 276 ? 3.285 8.078 -13.293 1.00 78.25 276 ASN A O 1
ATOM 2126 N N . VAL A 1 277 ? 3.367 6.783 -15.133 1.00 79.12 277 VAL A N 1
ATOM 2127 C CA . VAL A 1 277 ? 4.696 6.227 -14.887 1.00 79.12 277 VAL A CA 1
ATOM 2128 C C . VAL A 1 277 ? 5.622 6.666 -16.013 1.00 79.12 277 VAL A C 1
ATOM 2130 O O . VAL A 1 277 ? 5.429 6.237 -17.150 1.00 79.12 277 VAL A O 1
ATOM 2133 N N . PRO A 1 278 ? 6.645 7.488 -15.732 1.00 81.56 278 PRO A N 1
ATOM 2134 C CA . PRO A 1 278 ? 7.669 7.767 -16.723 1.00 81.56 278 PRO A CA 1
ATOM 2135 C C . PRO A 1 278 ? 8.503 6.502 -16.953 1.00 81.56 278 PRO A C 1
ATOM 2137 O O . PRO A 1 278 ? 9.009 5.906 -15.996 1.00 81.56 278 PRO A O 1
ATOM 2140 N N . ILE A 1 279 ? 8.659 6.102 -18.213 1.00 86.00 279 ILE A N 1
ATOM 2141 C CA . ILE A 1 279 ? 9.479 4.961 -18.631 1.00 86.00 279 ILE A CA 1
ATOM 2142 C C . ILE A 1 279 ? 10.380 5.358 -19.811 1.00 86.00 279 ILE A C 1
ATOM 2144 O O . ILE A 1 279 ? 10.031 6.247 -20.585 1.00 86.00 279 ILE A O 1
ATOM 2148 N N . PRO A 1 280 ? 11.555 4.729 -19.991 1.00 88.50 280 PRO A N 1
ATOM 2149 C CA . PRO A 1 280 ? 12.325 4.924 -21.213 1.00 88.50 280 PRO A CA 1
ATOM 2150 C C . PRO A 1 280 ? 11.524 4.440 -22.423 1.00 88.50 280 PRO A C 1
ATOM 2152 O O . PRO A 1 280 ? 11.048 3.302 -22.409 1.00 88.50 280 PRO A O 1
ATOM 2155 N N . SER A 1 281 ? 11.463 5.235 -23.496 1.00 87.31 281 SER A N 1
ATOM 2156 C CA . SER A 1 281 ? 10.724 4.848 -24.711 1.00 87.31 281 SER A CA 1
ATOM 2157 C C . SER A 1 281 ? 11.238 3.541 -25.338 1.00 87.31 281 SER A C 1
ATOM 2159 O O . SER A 1 281 ? 10.517 2.816 -26.020 1.00 87.31 281 SER A O 1
ATOM 2161 N N . SER A 1 282 ? 12.501 3.185 -25.076 1.00 87.56 282 SER A N 1
ATOM 2162 C CA . SER A 1 282 ? 13.112 1.916 -25.495 1.00 87.56 282 SER A CA 1
ATOM 2163 C C . SER A 1 282 ? 12.486 0.676 -24.842 1.00 87.56 282 SER A C 1
ATOM 2165 O O . SER A 1 282 ? 12.637 -0.425 -25.371 1.00 87.56 282 SER A O 1
ATOM 2167 N N . LEU A 1 283 ? 11.779 0.839 -23.720 1.00 88.88 283 LEU A N 1
ATOM 2168 C CA . LEU A 1 283 ? 11.183 -0.246 -22.937 1.00 88.88 283 LEU A CA 1
ATOM 2169 C C . LEU A 1 283 ? 9.653 -0.289 -23.026 1.00 88.88 283 LEU A C 1
ATOM 2171 O O . LEU A 1 283 ? 9.050 -1.244 -22.534 1.00 88.88 283 LEU A O 1
ATOM 2175 N N . SER A 1 284 ? 9.017 0.676 -23.692 1.00 85.69 284 SER A N 1
ATOM 2176 C CA . SER A 1 284 ? 7.557 0.773 -23.791 1.00 85.69 284 SER A CA 1
ATOM 2177 C C . SER A 1 284 ? 6.909 -0.495 -24.342 1.00 85.69 284 SER A C 1
ATOM 2179 O O . SER A 1 284 ? 5.953 -1.012 -23.767 1.00 85.69 284 SER A O 1
ATOM 2181 N N . ALA A 1 285 ? 7.484 -1.088 -25.392 1.00 85.94 285 ALA A N 1
ATOM 2182 C CA . ALA A 1 285 ? 6.981 -2.340 -25.960 1.00 85.94 285 ALA A CA 1
ATOM 2183 C C . ALA A 1 285 ? 7.054 -3.518 -24.971 1.00 85.94 285 ALA A C 1
ATOM 2185 O O . ALA A 1 285 ? 6.156 -4.362 -24.932 1.00 85.94 285 ALA A O 1
ATOM 2186 N N . GLU A 1 286 ? 8.110 -3.585 -24.159 1.00 88.50 286 GLU A N 1
ATOM 2187 C CA . GLU A 1 286 ? 8.280 -4.647 -23.168 1.00 88.50 286 GLU A CA 1
ATOM 2188 C C . GLU A 1 286 ? 7.309 -4.477 -21.996 1.00 88.50 286 GLU A C 1
ATOM 2190 O O . GLU A 1 286 ? 6.694 -5.448 -21.551 1.00 88.50 286 GLU A O 1
ATOM 2195 N N . VAL A 1 287 ? 7.105 -3.236 -21.554 1.00 86.88 287 VAL A N 1
ATOM 2196 C CA . VAL A 1 287 ? 6.124 -2.892 -20.525 1.00 86.88 287 VAL A CA 1
ATOM 2197 C C . VAL A 1 287 ? 4.701 -3.196 -20.996 1.00 86.88 287 VAL A C 1
ATOM 2199 O O . VAL A 1 287 ? 3.950 -3.864 -20.286 1.00 86.88 287 VAL A O 1
ATOM 2202 N N . LEU A 1 288 ? 4.330 -2.791 -22.211 1.00 84.06 288 LEU A N 1
ATOM 2203 C CA . LEU A 1 288 ? 3.018 -3.105 -22.781 1.00 84.06 288 LEU A CA 1
ATOM 2204 C C . LEU A 1 288 ? 2.821 -4.617 -22.949 1.00 84.06 288 LEU A C 1
ATOM 2206 O O . LEU A 1 288 ? 1.731 -5.124 -22.682 1.00 84.06 288 LEU A O 1
ATOM 2210 N N . ARG A 1 289 ? 3.873 -5.367 -23.309 1.00 86.25 289 ARG A N 1
ATOM 2211 C CA . ARG A 1 289 ? 3.838 -6.838 -23.330 1.00 86.25 289 ARG A CA 1
ATOM 2212 C C . ARG A 1 289 ? 3.562 -7.403 -21.935 1.00 86.25 289 ARG A C 1
ATOM 2214 O O . ARG A 1 289 ? 2.702 -8.277 -21.810 1.00 86.25 289 ARG A O 1
ATOM 2221 N N . LEU A 1 290 ? 4.234 -6.903 -20.898 1.00 86.62 290 LEU A N 1
ATOM 2222 C CA . LEU A 1 290 ? 3.986 -7.312 -19.514 1.00 86.62 290 LEU A CA 1
ATOM 2223 C C . LEU A 1 290 ? 2.528 -7.038 -19.116 1.00 86.62 290 LEU A C 1
ATOM 2225 O O . LEU A 1 290 ? 1.857 -7.934 -18.603 1.00 86.62 290 LEU A O 1
ATOM 2229 N N . LEU A 1 291 ? 2.009 -5.846 -19.419 1.00 81.88 291 LEU A N 1
ATOM 2230 C CA . LEU A 1 291 ? 0.623 -5.480 -19.124 1.00 81.88 291 LEU A CA 1
ATOM 2231 C C . LEU A 1 291 ? -0.381 -6.324 -19.913 1.00 81.88 291 LEU A C 1
ATOM 2233 O O . LEU A 1 291 ? -1.364 -6.771 -19.339 1.00 81.88 291 LEU A O 1
ATOM 2237 N N . SER A 1 292 ? -0.125 -6.636 -21.186 1.00 77.38 292 SER A N 1
ATOM 2238 C CA . SER A 1 292 ? -1.029 -7.458 -22.008 1.00 77.38 292 SER A CA 1
ATOM 2239 C C . SER A 1 292 ? -1.318 -8.838 -21.396 1.00 77.38 292 SER A C 1
ATOM 2241 O O . SER A 1 292 ? -2.428 -9.357 -21.527 1.00 77.38 292 SER A O 1
ATOM 2243 N N . SER A 1 293 ? -0.367 -9.398 -20.634 1.00 71.06 293 SER A N 1
ATOM 2244 C CA . SER A 1 293 ? -0.535 -10.669 -19.911 1.00 71.06 293 SER A CA 1
ATOM 2245 C C . SER A 1 293 ? -1.619 -10.630 -18.821 1.00 71.06 293 SER A C 1
ATOM 2247 O O . SER A 1 293 ? -2.069 -11.675 -18.348 1.00 71.06 293 SER A O 1
ATOM 2249 N N . LEU A 1 294 ? -2.071 -9.431 -18.442 1.00 71.88 294 LEU A N 1
ATOM 2250 C CA . LEU A 1 294 ? -3.138 -9.193 -17.473 1.00 71.88 294 LEU A CA 1
ATOM 2251 C C . LEU A 1 294 ? -4.542 -9.211 -18.100 1.00 71.88 294 LEU A C 1
ATOM 2253 O O . LEU A 1 294 ? -5.518 -9.015 -17.382 1.00 71.88 294 LEU A O 1
ATOM 2257 N N . GLY A 1 295 ? -4.668 -9.473 -19.408 1.00 56.88 295 GLY A N 1
ATOM 2258 C CA . GLY A 1 295 ? -5.960 -9.482 -20.108 1.00 56.88 295 GLY A CA 1
ATOM 2259 C C . GLY A 1 295 ? -6.453 -8.086 -20.492 1.00 56.88 295 GLY A C 1
ATOM 2260 O O . GLY A 1 295 ? -7.652 -7.870 -20.653 1.00 56.88 295 GLY A O 1
ATOM 2261 N N . VAL A 1 296 ? -5.527 -7.135 -20.623 1.00 54.41 296 VAL A N 1
ATOM 2262 C CA . VAL A 1 296 ? -5.817 -5.742 -20.960 1.00 54.41 296 VAL A CA 1
ATOM 2263 C C . VAL A 1 296 ? -6.219 -5.634 -22.425 1.00 54.41 296 VAL A C 1
ATOM 2265 O O . VAL A 1 296 ? -5.424 -5.929 -23.316 1.00 54.41 296 VAL A O 1
ATOM 2268 N N . ALA A 1 297 ? -7.439 -5.164 -22.681 1.00 41.03 297 ALA A N 1
ATOM 2269 C CA . ALA A 1 297 ? -7.768 -4.588 -23.974 1.00 41.03 297 ALA A CA 1
ATOM 2270 C C . ALA A 1 297 ? -6.980 -3.281 -24.096 1.00 41.03 297 ALA A C 1
ATOM 2272 O O . ALA A 1 297 ? -7.250 -2.322 -23.374 1.00 41.03 297 ALA A O 1
ATOM 2273 N N . THR A 1 298 ? -5.979 -3.251 -24.972 1.00 39.75 298 THR A N 1
ATOM 2274 C CA . THR A 1 298 ? -5.384 -1.998 -25.439 1.00 39.75 298 THR A CA 1
ATOM 2275 C C . THR A 1 298 ? -6.524 -1.115 -25.941 1.00 39.75 298 THR A C 1
ATOM 2277 O O . THR A 1 298 ? -7.178 -1.468 -26.926 1.00 39.75 298 THR A O 1
ATOM 2280 N N . ALA A 1 299 ? -6.815 -0.016 -25.245 1.00 39.16 299 ALA A N 1
ATOM 2281 C CA . ALA A 1 299 ? -7.676 1.014 -25.802 1.00 39.16 299 ALA A CA 1
ATOM 2282 C C . ALA A 1 299 ? -6.930 1.596 -27.010 1.00 39.16 299 ALA A C 1
ATOM 2284 O O . ALA A 1 299 ? -5.822 2.109 -26.853 1.00 39.16 299 ALA A O 1
ATOM 2285 N N . ALA A 1 300 ? -7.496 1.380 -28.198 1.00 33.72 300 ALA A N 1
ATOM 2286 C CA . ALA A 1 300 ? -7.011 1.935 -29.457 1.00 33.72 300 ALA A CA 1
ATOM 2287 C C . ALA A 1 300 ? -7.131 3.464 -29.481 1.00 33.72 300 ALA A C 1
ATOM 2289 O O . ALA A 1 300 ? -8.056 3.990 -28.817 1.00 33.72 300 ALA A O 1
#

Sequence (300 aa):
MTTLTTATFSRSTGRQLPFSTRLSALAEVPLQFRKTVARLLEGREQNIRHILFTPEFGTFGEYCPATLFIVTDHEWLAFSAERAGAPTVCYSDFNQTRLIEFSLALLQGCLVLESGEVGEQPCILRFNLSSRELFHDALAVILSRGTVVGGADTPTQALPAACEKLSFALRSTLGESLVPGDPLLDFVSWSRADVADPVDRLRLHAGCIALTRRFLMLVRADDPADRAGEADLAGYNRGAVFLNRNYAIAGRDLSKDGIDELEILVGQEPQSSMVNVPIPSSLSAEVLRLLSSLGVATAA

pLDDT: mean 73.65, std 16.5, range [27.64, 93.31]

Solvent-accessible surface area (backbone atoms only — not comparable to full-atom values): 17628 Å² total; per-residue (Å²): 140,82,85,82,78,84,78,81,87,78,65,90,90,60,80,66,69,53,58,49,44,80,50,94,48,78,87,68,49,58,77,83,46,39,69,62,49,50,69,73,40,65,97,45,66,88,43,56,76,42,36,39,39,26,53,48,38,70,57,98,94,46,78,43,54,25,29,39,40,36,33,33,44,58,37,40,38,38,36,32,42,55,100,77,72,77,51,49,75,52,69,45,43,55,88,68,39,45,56,54,66,51,49,51,23,59,71,70,17,46,37,77,41,73,50,92,53,95,86,54,73,59,53,63,42,67,47,42,62,94,33,45,69,63,53,50,52,51,45,45,18,54,65,54,61,34,42,82,59,49,54,97,85,42,66,80,72,79,76,60,76,81,54,69,81,46,54,70,50,40,42,50,46,48,60,75,61,52,54,32,85,48,56,80,73,52,70,52,73,54,46,43,81,65,27,83,51,76,78,57,23,76,78,48,72,35,30,33,46,36,33,36,80,57,34,40,31,44,33,36,32,68,56,84,79,68,80,72,75,78,97,46,92,85,56,77,72,71,45,66,47,70,42,44,66,92,36,56,55,37,64,46,79,48,83,41,96,58,50,18,36,34,38,37,39,36,46,54,86,91,27,50,37,78,46,78,42,80,40,39,52,88,45,47,69,59,50,51,53,59,49,45,76,73,72,34,72,68,79,128

Foldseek 3Di:
DDDDDDDDDDDDPDDDDQAKDWDPALVPPDPLCNVVCCVVCPVPRVQWDTWIWTDWDDDDPDTAFIKIWTAGLFKIKIWGDDPDDRIDIDMDGLVLALLQLVLCCLLVQWDWADDPDPPDDIDIGGHDNVNNLRSLQSSVCSLVRNDRFDDPPQDQDDAPPVCVPPDPQQNVQVSSNDTRPWDWDDKDWDALVLFPDPVCSVVDFTWMFIDTPFWTKTFGGADPVLPDDDPDPLCPRHGIGTATLVWQWEWDWQDDPRWIWIWIWTHDPPNIDIDTHTDGPVCVVVVVVVNVVSVYDHPD

Mean predicted aligned error: 11.22 Å

Nearest PDB structures (foldseek):
  8ttv-assembly1_A  TM=4.716E-01  e=5.167E-01  Homo sapiens
  4wsp-assembly1_A  TM=6.065E-01  e=6.755E+00  Mycobacterium tuberculosis H37Rv
  8i9v-assembly1_Cc  TM=4.030E-01  e=1.591E+00  Thermochaetoides thermophila DSM 1495

Secondary structure (DSSP, 8-state):
-----------TT-------EE-SSGGGS-HHHHHHHHHHHTT-GGGEEEEEEE--EEETTEEE-EEEEEEESSEEEEEEE-SSSSPEEEEEETTT--HHHHHHHHHTTEEEE--SSTTPPPEEEE--GGGHHHHHHHHHHHHTTT-----TTSPPPPPPGGGGGS-HHHHHHHHHHSPTT--EEEEEEE-GGG-SSTTGGGTPPPEEEEEESSEEEEEE---GGGGSS---TT---SEEEEEETTS-EEEEEE--TTEEEEEEEES-TTS-EEEEEEEEGGGHHHHHHHHHTTT-----

Radius of gyration: 20.89 Å; Cα contacts (8 Å, |Δi|>4): 543; chains: 1; bounding box: 43×49×64 Å